Protein AF-A0A8J3RII4-F1 (afdb_monomer_lite)

Organism: NCBI:txid28887

Foldseek 3Di:
DVVVVVVVVVVVVVLVVCCVPPDPPSVVVSVVVVVVVVVVVVVVVVPDDDDDDDDDDDDDDDDDDDDDDDDPPDDDPCPPPDFQDKDWFDFQEWEFPADPQATFKIKTKGFADPRRAQKKKWAWDDDDLETAITIIGGDPHDPDPRIDIFGWDDDPRMIMTMDGDVPHDGHDDRRFYAHNVPRHTRHYD

pLDDT: mean 72.74, std 21.05, range [31.02, 96.69]

Radius of gyration: 29.01 Å; chains: 1; bounding box: 68×67×62 Å

Secondary structure (DSSP, 8-state):
-HHHHHHHHHHHHHHHHHHHH--SHHHHHHHHHHHHHHHHHHHHHTTS--------------------------------------------EEEEEEETTEEEEEEEEEEPPTT--SEEEEEEEEETTEEEEEEEESTT----TTEEEEE-EEETTEEEEEEEEEEEEPP-TT-EEEETTT-PBPEE-

Sequence (189 aa):
MLLLGVLWLVLTPACLWFLVRGRGLPRAGALLTLAGLEAATIWFDAGAGPRTPLAQPAASSAGPASSASSASSVTQPSGAAAPCSGRLPVPERAKLVAHEDGIRAVALSWTAAPDECATATVVLRHRNQRIKVWLSEGPGGHRSPDAFRVPVTVSDGVASARVRLAPPLPGGTGLTTVDGRTGRPIALR

Structure (mmCIF, N/CA/C/O backbone):
data_AF-A0A8J3RII4-F1
#
_entry.id   AF-A0A8J3RII4-F1
#
loop_
_atom_site.group_PDB
_atom_site.id
_atom_site.type_symbol
_atom_site.label_atom_id
_atom_site.label_alt_id
_atom_site.label_comp_id
_atom_site.label_asym_id
_atom_site.label_entity_id
_atom_site.label_seq_id
_atom_site.pdbx_PDB_ins_code
_atom_site.Cartn_x
_atom_site.Cartn_y
_atom_site.Cartn_z
_atom_site.occupancy
_atom_site.B_iso_or_equiv
_atom_site.auth_seq_id
_atom_site.auth_comp_id
_atom_site.auth_asym_id
_atom_site.auth_atom_id
_atom_site.pdbx_PDB_model_num
ATOM 1 N N . MET A 1 1 ? -21.165 41.660 40.993 1.00 55.53 1 MET A N 1
ATOM 2 C CA . MET A 1 1 ? -19.844 40.991 41.017 1.00 55.53 1 MET A CA 1
ATOM 3 C C . MET A 1 1 ? -19.945 39.496 41.300 1.00 55.53 1 MET A C 1
ATOM 5 O O . MET A 1 1 ? -19.699 38.743 40.371 1.00 55.53 1 MET A O 1
ATOM 9 N N . LEU A 1 2 ? -20.386 39.041 42.482 1.00 53.25 2 LEU A N 1
ATOM 10 C CA . LEU A 1 2 ? -20.459 37.598 42.817 1.00 53.25 2 LEU A CA 1
ATOM 11 C C . LEU A 1 2 ? -21.212 36.728 41.784 1.00 53.25 2 LEU A C 1
ATOM 13 O O . LEU A 1 2 ? -20.692 35.701 41.359 1.00 53.25 2 LEU A O 1
ATOM 17 N N . LEU A 1 3 ? -22.381 37.179 41.309 1.00 54.12 3 LEU A N 1
ATOM 18 C CA . LEU A 1 3 ? -23.174 36.483 40.279 1.00 54.12 3 LEU A CA 1
ATOM 19 C C . LEU A 1 3 ? -22.402 36.206 38.974 1.00 54.12 3 LEU A C 1
ATOM 21 O O . LEU A 1 3 ? -22.632 35.181 38.340 1.00 54.12 3 LEU A O 1
ATOM 25 N N . LEU A 1 4 ? -21.470 37.085 38.585 1.00 60.16 4 LEU A N 1
ATOM 26 C CA . LEU A 1 4 ? -20.697 36.937 37.348 1.00 60.16 4 LEU A CA 1
ATOM 27 C C . LEU A 1 4 ? -19.642 35.827 37.474 1.00 60.16 4 LEU A C 1
ATOM 29 O O . LEU A 1 4 ? -19.458 35.046 36.544 1.00 60.16 4 LEU A O 1
ATOM 33 N N . GLY A 1 5 ? -19.004 35.720 38.645 1.00 66.50 5 GLY A N 1
ATOM 34 C CA . GLY A 1 5 ? -18.050 34.651 38.948 1.00 66.50 5 GLY A CA 1
ATOM 35 C C . GLY A 1 5 ? -18.718 33.278 39.024 1.00 66.50 5 GLY A C 1
ATOM 36 O O . GLY A 1 5 ? -18.221 32.324 38.431 1.00 66.50 5 GLY A O 1
ATOM 37 N N . VAL A 1 6 ? -19.883 33.182 39.678 1.00 63.81 6 VAL A N 1
ATOM 38 C CA . VAL A 1 6 ? -20.649 31.923 39.764 1.00 63.81 6 VAL A CA 1
ATOM 39 C C . VAL A 1 6 ? -21.132 31.471 38.381 1.00 63.81 6 VAL A C 1
ATOM 41 O O . VAL A 1 6 ? -21.030 30.289 38.059 1.00 63.81 6 VAL A O 1
ATOM 44 N N . LEU A 1 7 ? -21.587 32.398 37.529 1.00 63.59 7 LEU A N 1
ATOM 45 C CA . LEU A 1 7 ? -21.997 32.079 36.159 1.00 63.59 7 LEU A CA 1
ATOM 46 C C . LEU A 1 7 ? -20.827 31.521 35.326 1.00 63.59 7 LEU A C 1
ATOM 48 O O . LEU A 1 7 ? -20.992 30.520 34.629 1.00 63.59 7 LEU A O 1
ATOM 52 N N . TRP A 1 8 ? -19.631 32.105 35.451 1.00 68.75 8 TRP A N 1
ATOM 53 C CA . TRP A 1 8 ? -18.410 31.612 34.796 1.00 68.75 8 TRP A CA 1
ATOM 54 C C . TRP A 1 8 ? -17.982 30.217 35.276 1.00 68.75 8 TRP A C 1
ATOM 56 O O . TRP A 1 8 ? -17.570 29.383 34.461 1.00 68.75 8 TRP A O 1
ATOM 66 N N . LEU A 1 9 ? -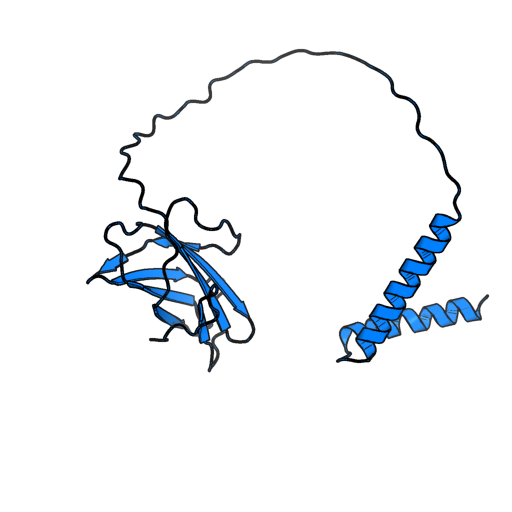18.112 29.954 36.581 1.00 66.00 9 LEU A N 1
ATOM 67 C CA . LEU A 1 9 ? -17.727 28.688 37.215 1.00 66.00 9 LEU A CA 1
ATOM 68 C C . LEU A 1 9 ? -18.570 27.496 36.733 1.00 66.00 9 LEU A C 1
ATOM 70 O O . LEU A 1 9 ? -18.090 26.367 36.724 1.00 66.00 9 LEU A O 1
ATOM 74 N N . VAL A 1 10 ? -19.821 27.740 36.328 1.00 64.31 10 VAL A N 1
ATOM 75 C CA . VAL A 1 10 ? -20.734 26.712 35.798 1.00 64.31 10 VAL A CA 1
ATOM 76 C C . VAL A 1 10 ? -20.629 26.597 34.273 1.00 64.31 10 VAL A C 1
ATOM 78 O O . VAL A 1 10 ? -20.679 25.492 33.730 1.00 64.31 10 VAL A O 1
ATOM 81 N N . LEU A 1 11 ? -20.444 27.718 33.567 1.00 67.88 11 LEU A N 1
ATOM 82 C CA . LEU A 1 11 ? -20.427 27.746 32.102 1.00 67.88 11 LEU A CA 1
ATOM 83 C C . LEU A 1 11 ? -19.201 27.028 31.511 1.00 67.88 11 LEU A C 1
ATOM 85 O O . LEU A 1 11 ? -19.326 26.300 30.528 1.00 67.88 11 LEU A O 1
ATOM 89 N N . THR A 1 12 ? -18.027 27.176 32.129 1.00 66.56 12 THR A N 1
ATOM 90 C CA . THR A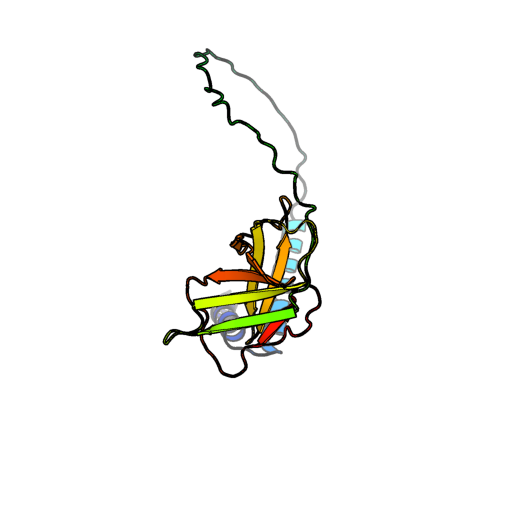 1 12 ? -16.778 26.546 31.662 1.00 66.56 12 THR A CA 1
ATOM 91 C C . THR A 1 12 ? -16.794 25.005 31.686 1.00 66.56 12 THR A C 1
ATOM 93 O O . THR A 1 12 ? -16.553 24.413 30.626 1.00 66.56 12 THR A O 1
ATOM 96 N N . PRO A 1 13 ? -17.125 24.306 32.796 1.00 61.84 13 PRO A N 1
ATOM 97 C CA . PRO A 1 13 ? -17.210 22.844 32.793 1.00 61.84 13 PRO A CA 1
ATOM 98 C C . PRO A 1 13 ? -18.367 22.327 31.928 1.00 61.84 13 PRO A C 1
ATOM 100 O O . PRO A 1 13 ? -18.221 21.283 31.292 1.00 61.84 13 PRO A O 1
ATOM 103 N N . ALA A 1 14 ? -19.486 23.059 31.835 1.00 61.28 14 ALA A N 1
ATOM 104 C CA . ALA A 1 14 ? -20.595 22.694 30.955 1.00 61.28 14 ALA A CA 1
ATOM 105 C C . ALA A 1 14 ? -20.180 22.714 29.471 1.00 61.28 14 ALA A C 1
ATOM 107 O O . ALA A 1 14 ? -20.418 21.738 28.756 1.00 61.28 14 ALA A O 1
ATOM 108 N N . CYS A 1 15 ? -19.496 23.769 29.013 1.00 58.84 15 CYS A N 1
ATOM 109 C CA . CYS A 1 15 ? -18.964 23.845 27.649 1.00 58.84 15 CYS A CA 1
ATOM 110 C C . CYS A 1 15 ? -17.976 22.707 27.350 1.00 58.84 15 CYS A C 1
ATOM 112 O O . CYS A 1 15 ? -18.081 22.060 26.305 1.00 58.84 15 CYS A O 1
ATOM 114 N N . LEU A 1 16 ? -17.063 22.406 28.281 1.00 61.47 16 LEU A N 1
ATOM 115 C CA . LEU A 1 16 ? -16.099 21.312 28.131 1.00 61.47 16 LEU A CA 1
ATOM 116 C C . LEU A 1 16 ? -16.802 19.943 28.031 1.00 61.47 16 LEU A C 1
ATOM 118 O O . LEU A 1 16 ? -16.487 19.139 27.149 1.00 61.47 16 LEU A O 1
ATOM 122 N N . TRP A 1 17 ? -17.809 19.703 28.874 1.00 60.75 17 TRP A N 1
ATOM 123 C CA . TRP A 1 17 ? -18.623 18.485 28.865 1.00 60.75 17 TRP A CA 1
ATOM 124 C C . TRP A 1 17 ? -19.384 18.298 27.542 1.00 60.75 17 TRP A C 1
ATOM 126 O O . TRP A 1 17 ? -19.335 17.221 26.937 1.00 60.75 17 TRP A O 1
ATOM 136 N N . PHE A 1 18 ? -20.031 19.353 27.036 1.00 58.00 18 PHE A N 1
ATOM 137 C CA . PHE A 1 18 ? -20.742 19.313 25.754 1.00 58.00 18 PHE A CA 1
ATOM 138 C C . PHE A 1 18 ? -19.811 19.110 24.550 1.00 58.00 18 PHE A C 1
ATOM 140 O O . PHE A 1 18 ? -20.193 18.423 23.600 1.00 58.00 18 PHE A O 1
ATOM 147 N N . LEU A 1 19 ? -18.583 19.632 24.587 1.00 61.72 19 LEU A N 1
ATOM 148 C CA . LEU A 1 19 ? -17.603 19.473 23.507 1.00 61.72 19 LEU A CA 1
ATOM 149 C C . LEU A 1 19 ? -17.101 18.017 23.397 1.00 61.72 19 LEU A C 1
ATOM 151 O O . LEU A 1 19 ? -17.009 17.466 22.288 1.00 61.72 19 LEU A O 1
ATOM 155 N N . VAL A 1 20 ? -16.872 17.368 24.546 1.00 57.12 20 VAL A N 1
ATOM 156 C CA . VAL A 1 20 ? -16.458 15.957 24.654 1.00 57.12 20 VAL A CA 1
ATOM 157 C C . VAL A 1 20 ? -17.599 14.987 24.313 1.00 57.12 20 VAL A C 1
ATOM 159 O O . VAL A 1 20 ? -17.361 13.995 23.622 1.00 57.12 20 VAL A O 1
ATOM 162 N N . ARG A 1 21 ? -18.840 15.251 24.754 1.00 55.22 21 ARG A N 1
ATOM 163 C CA . ARG A 1 21 ? -19.965 14.293 24.653 1.00 55.22 21 ARG A CA 1
ATOM 164 C C . ARG A 1 21 ? -20.944 14.542 23.490 1.00 55.22 21 ARG A C 1
ATOM 166 O O . ARG A 1 21 ? -21.683 13.633 23.121 1.00 55.22 21 ARG A O 1
ATOM 173 N N . GLY A 1 22 ? -20.989 15.751 22.927 1.00 53.06 22 GLY A N 1
ATOM 174 C CA . GLY A 1 22 ? -22.056 16.199 22.023 1.00 53.06 22 GLY A CA 1
ATOM 175 C C . GLY A 1 22 ? -21.899 15.818 20.543 1.00 53.06 22 GLY A C 1
ATOM 176 O O . GLY A 1 22 ? -20.837 15.989 19.940 1.00 53.06 22 GLY A O 1
ATOM 177 N N . ARG A 1 23 ? -23.001 15.381 19.915 1.00 57.22 23 ARG A N 1
ATOM 178 C CA . ARG A 1 23 ? -23.126 15.171 18.459 1.00 57.22 23 ARG A CA 1
ATOM 179 C C . ARG A 1 23 ? -23.937 16.320 17.836 1.00 57.22 23 ARG A C 1
ATOM 181 O O . ARG A 1 23 ? -25.057 16.571 18.262 1.00 57.22 23 ARG A O 1
ATOM 188 N N . GLY A 1 24 ? -23.398 16.992 16.816 1.00 57.62 24 GLY A N 1
ATOM 189 C CA . GLY A 1 24 ? -24.120 18.026 16.056 1.00 57.62 24 GLY A CA 1
ATOM 190 C C . GLY A 1 24 ? -24.274 19.360 16.798 1.00 57.62 24 GLY A C 1
ATOM 191 O O . GLY A 1 24 ? -23.274 20.014 17.094 1.00 57.62 24 GLY A O 1
ATOM 192 N N . LEU A 1 25 ? -25.520 19.759 17.084 1.00 50.94 25 LEU A N 1
ATOM 193 C CA . LEU A 1 25 ? -25.898 21.086 17.602 1.00 50.94 25 LEU A CA 1
ATOM 194 C C . LEU A 1 25 ? -25.033 21.643 18.758 1.00 50.94 25 LEU A C 1
ATOM 196 O O . LEU A 1 25 ? -24.573 22.778 18.628 1.00 50.94 25 LEU A O 1
ATOM 200 N N . PRO A 1 26 ? -24.745 20.913 19.859 1.00 52.44 26 PRO A N 1
ATOM 201 C CA . PRO A 1 26 ? -23.999 21.491 20.984 1.00 52.44 26 PRO A CA 1
ATOM 202 C C . PRO A 1 26 ? -22.544 21.859 20.644 1.00 52.44 26 PRO A C 1
ATOM 204 O O . PRO A 1 26 ? -21.970 22.729 21.294 1.00 52.44 26 PRO A O 1
ATOM 207 N N . ARG A 1 27 ? -21.944 21.263 19.600 1.00 53.34 27 ARG A N 1
ATOM 208 C CA . ARG A 1 27 ? -20.611 21.673 19.123 1.00 53.34 27 ARG A CA 1
ATOM 209 C C . ARG A 1 27 ? -20.640 22.984 18.348 1.00 53.34 27 ARG A C 1
ATOM 211 O O . ARG A 1 27 ? -19.690 23.750 18.456 1.00 53.34 27 ARG A O 1
ATOM 218 N N . ALA A 1 28 ? -21.716 23.259 17.609 1.00 54.00 28 ALA A N 1
ATOM 219 C CA . ALA A 1 28 ? -21.885 24.545 16.938 1.00 54.00 28 ALA A CA 1
ATOM 220 C C . ALA A 1 28 ? -22.002 25.682 17.966 1.00 54.00 28 ALA A C 1
ATOM 222 O O . ALA A 1 28 ? -21.331 26.697 17.816 1.00 54.00 28 ALA A O 1
ATOM 223 N N . GLY A 1 29 ? -22.754 25.466 19.054 1.00 56.28 29 GLY A N 1
ATOM 224 C CA . GLY A 1 29 ? -22.822 26.404 20.180 1.00 56.28 29 GLY A CA 1
ATOM 225 C C . GLY A 1 29 ? -21.452 26.677 20.809 1.00 56.28 29 GLY A C 1
ATOM 226 O O . GLY A 1 29 ? -21.065 27.834 20.935 1.00 56.28 29 GLY A O 1
ATOM 227 N N . ALA A 1 30 ? -20.681 25.626 21.118 1.00 57.72 30 ALA A N 1
ATOM 228 C CA . ALA A 1 30 ? -19.342 25.767 21.697 1.00 57.72 30 ALA A CA 1
ATOM 229 C C . ALA A 1 30 ? -18.359 26.531 20.781 1.00 57.72 30 ALA A C 1
ATOM 231 O O . ALA A 1 30 ? -17.602 27.379 21.257 1.00 57.72 30 ALA A O 1
ATOM 232 N N . LEU A 1 31 ? -18.394 26.278 19.467 1.00 57.84 31 LEU A N 1
ATOM 233 C CA . LEU A 1 31 ? -17.592 27.021 18.486 1.00 57.84 31 LEU A CA 1
ATOM 234 C C . LEU A 1 31 ? -18.030 28.489 18.379 1.00 57.84 31 LEU A C 1
ATOM 236 O O . LEU A 1 31 ? -17.173 29.367 18.317 1.00 57.84 31 LEU A O 1
ATOM 240 N N . LEU A 1 32 ? -19.338 28.764 18.415 1.00 61.53 32 LEU A N 1
ATOM 241 C CA . LEU A 1 32 ? -19.870 30.128 18.395 1.00 61.53 32 LEU A CA 1
ATOM 242 C C . LEU A 1 32 ? -19.447 30.914 19.646 1.00 61.53 32 LEU A C 1
ATOM 244 O O . LEU A 1 32 ? -19.046 32.069 19.535 1.00 61.53 32 LEU A O 1
ATOM 248 N N . THR A 1 33 ? -19.470 30.283 20.828 1.00 63.09 33 THR A N 1
ATOM 249 C CA . THR A 1 33 ? -18.980 30.912 22.064 1.00 63.09 33 THR A CA 1
ATOM 250 C C . THR A 1 33 ? -17.475 31.155 22.040 1.00 63.09 33 THR A C 1
ATOM 252 O O . THR A 1 33 ? -17.037 32.187 22.535 1.00 63.09 33 THR A O 1
ATOM 255 N N . LEU A 1 34 ? -16.684 30.255 21.441 1.00 61.22 34 LEU A N 1
ATOM 256 C CA . LEU A 1 34 ? -15.234 30.430 21.326 1.00 61.22 34 LEU A CA 1
ATOM 257 C C . LEU A 1 34 ? -14.891 31.602 20.391 1.00 61.22 34 LEU A C 1
ATOM 259 O O . LEU A 1 34 ? -14.129 32.485 20.768 1.00 61.22 34 LEU A O 1
ATOM 263 N N . ALA A 1 35 ? -15.523 31.653 19.214 1.00 63.06 35 ALA A N 1
ATOM 264 C CA . ALA A 1 35 ? -15.353 32.740 18.250 1.00 63.06 35 ALA A CA 1
ATOM 265 C C . ALA A 1 35 ? -15.855 34.093 18.789 1.00 63.06 35 ALA A C 1
ATOM 267 O O . ALA A 1 35 ? -15.235 35.125 18.544 1.00 63.06 35 ALA A O 1
ATOM 268 N N . GLY A 1 36 ? -16.950 34.093 19.559 1.00 66.56 36 GLY A N 1
ATOM 269 C CA . GLY A 1 36 ? -17.440 35.286 20.250 1.00 66.56 36 GLY A CA 1
ATOM 270 C C . GLY A 1 36 ? -16.469 35.797 21.318 1.00 66.56 36 GLY A C 1
ATOM 271 O O . GLY A 1 36 ? -16.295 37.007 21.448 1.00 66.56 36 GLY A O 1
ATOM 272 N N . LEU A 1 37 ? -15.799 34.892 22.044 1.00 64.94 37 LEU A N 1
ATOM 273 C CA . LEU A 1 37 ? -14.774 35.261 23.022 1.00 64.94 37 LEU A CA 1
ATOM 274 C C . LEU A 1 37 ? -13.537 35.860 22.336 1.00 64.94 37 LEU A C 1
ATOM 276 O O . LEU A 1 37 ? -13.088 36.926 22.746 1.00 64.94 37 LEU A O 1
ATOM 280 N N . GLU A 1 38 ? -13.048 35.230 21.260 1.00 65.00 38 GLU A N 1
ATOM 281 C CA . GLU A 1 38 ? -11.920 35.740 20.464 1.00 65.00 38 GLU A CA 1
ATOM 282 C C . GLU A 1 38 ? -12.203 37.143 19.912 1.00 65.00 38 GLU A C 1
ATOM 284 O O . GLU A 1 38 ? -11.405 38.062 20.110 1.00 65.00 38 GLU A O 1
ATOM 289 N N . ALA A 1 39 ? -13.372 37.339 19.292 1.00 57.78 39 ALA A N 1
ATOM 290 C CA . ALA A 1 39 ? -13.792 38.635 18.764 1.00 57.78 39 ALA A CA 1
ATOM 291 C C . ALA A 1 39 ? -13.866 39.720 19.854 1.00 57.78 39 ALA A C 1
ATOM 293 O O . ALA A 1 39 ? -13.486 40.863 19.599 1.00 57.78 39 ALA A O 1
ATOM 294 N N . ALA A 1 40 ? -14.300 39.367 21.070 1.00 59.12 40 ALA A N 1
ATOM 295 C CA . ALA A 1 40 ? -14.321 40.281 22.209 1.00 59.12 40 ALA A CA 1
ATOM 296 C C . ALA A 1 40 ? -12.907 40.660 22.687 1.00 59.12 40 ALA A C 1
ATOM 298 O O . ALA A 1 40 ? -12.671 41.829 22.988 1.00 59.12 40 ALA A O 1
ATOM 299 N N . THR A 1 41 ? -11.949 39.724 22.707 1.00 59.59 41 THR A N 1
ATOM 300 C CA . THR A 1 41 ? -10.535 40.040 22.991 1.00 59.59 41 THR A CA 1
ATOM 301 C C . THR A 1 41 ? -9.895 40.913 21.917 1.00 59.59 41 THR A C 1
ATOM 303 O O . THR A 1 41 ? -9.209 41.865 22.270 1.00 59.59 41 THR A O 1
ATOM 306 N N . ILE A 1 42 ? -10.157 40.664 20.629 1.00 59.91 42 ILE A N 1
ATOM 307 C CA . ILE A 1 42 ? -9.628 41.494 19.530 1.00 59.91 42 ILE A CA 1
ATOM 308 C C . ILE A 1 42 ? -10.191 42.922 19.610 1.00 59.91 42 ILE A C 1
ATOM 310 O O . ILE A 1 42 ? -9.457 43.885 19.410 1.00 59.91 42 ILE A O 1
ATOM 314 N N . TRP A 1 43 ? -11.470 43.081 19.967 1.00 56.22 43 TRP A N 1
ATOM 315 C CA . TRP A 1 43 ? -12.067 44.398 20.222 1.00 56.22 43 TRP A CA 1
ATOM 316 C C . TRP A 1 43 ? -11.478 45.113 21.444 1.00 56.22 43 TRP A C 1
ATOM 318 O O . TRP A 1 43 ? -11.383 46.338 21.438 1.00 56.22 43 TRP A O 1
ATOM 328 N N . PHE A 1 44 ? -11.073 44.374 22.480 1.00 55.09 44 PHE A N 1
ATOM 329 C CA . PHE A 1 44 ? -10.391 44.947 23.644 1.00 55.09 44 PHE A CA 1
ATOM 330 C C . PHE A 1 44 ? -8.951 45.372 23.322 1.00 55.09 44 PHE A C 1
ATOM 332 O O . PHE A 1 44 ? -8.524 46.442 23.754 1.00 55.09 44 PHE A O 1
ATOM 339 N N . ASP A 1 45 ? -8.227 44.575 22.533 1.00 52.94 45 ASP A N 1
ATOM 340 C CA . ASP A 1 45 ? -6.858 44.868 22.088 1.00 52.94 45 ASP A CA 1
ATOM 341 C C . ASP A 1 45 ? -6.820 46.073 21.130 1.00 52.94 45 ASP A C 1
ATOM 343 O O . ASP A 1 45 ? -6.008 46.981 21.293 1.00 52.94 45 ASP A O 1
ATOM 347 N N . ALA A 1 46 ? -7.805 46.183 20.229 1.00 54.19 46 ALA A N 1
ATOM 348 C CA . ALA A 1 46 ? -7.998 47.346 19.356 1.00 54.19 46 ALA A CA 1
ATOM 349 C C . ALA A 1 46 ? -8.295 48.666 20.108 1.00 54.19 46 ALA A C 1
ATOM 351 O O . ALA A 1 46 ? -8.232 49.741 19.509 1.00 54.19 46 ALA A O 1
ATOM 352 N N . GLY A 1 47 ? -8.602 48.608 21.410 1.00 50.00 47 GLY A N 1
ATOM 353 C CA . GLY A 1 47 ? -8.715 49.779 22.285 1.00 50.00 47 GLY A CA 1
ATOM 354 C C . GLY A 1 47 ? -7.370 50.330 22.784 1.00 50.00 47 GLY A C 1
ATOM 355 O O . GLY A 1 47 ? -7.328 51.444 23.313 1.00 50.00 47 GLY A O 1
ATOM 356 N N . ALA A 1 48 ? -6.267 49.592 22.623 1.00 45.66 48 ALA A N 1
ATOM 357 C CA . ALA A 1 48 ? -4.930 50.018 23.026 1.00 45.66 48 ALA A CA 1
ATOM 358 C C . ALA A 1 48 ? -4.220 50.768 21.882 1.00 45.66 48 ALA A C 1
ATOM 360 O O . ALA A 1 48 ? -3.695 50.179 20.940 1.00 45.66 48 ALA A O 1
ATOM 361 N N . GLY A 1 49 ? -4.198 52.101 21.978 1.00 37.47 49 GLY A N 1
ATOM 362 C CA . GLY A 1 49 ? -3.569 52.980 20.987 1.00 37.47 49 GLY A CA 1
ATOM 363 C C . GLY A 1 49 ? -2.057 52.748 20.771 1.00 37.47 49 GLY A C 1
ATOM 364 O O . GLY A 1 49 ? -1.368 52.182 21.624 1.00 37.47 49 GLY A O 1
ATOM 365 N N . PRO A 1 50 ? -1.516 53.208 19.628 1.00 44.91 50 PRO A N 1
ATOM 366 C CA . PRO A 1 50 ? -0.263 52.710 19.064 1.00 44.91 50 PRO A CA 1
ATOM 367 C C . PRO A 1 50 ? 0.996 53.240 19.761 1.00 44.91 50 PRO A C 1
ATOM 369 O O . PRO A 1 50 ? 1.048 54.386 20.211 1.00 44.91 50 PRO A O 1
ATOM 372 N N . ARG A 1 51 ? 2.078 52.448 19.722 1.00 32.47 51 ARG A N 1
ATOM 373 C CA . ARG A 1 51 ? 3.450 52.951 19.893 1.00 32.47 51 ARG A CA 1
ATOM 374 C C . ARG A 1 51 ? 4.346 52.535 18.730 1.00 32.47 51 ARG A C 1
ATOM 376 O O . ARG A 1 51 ? 4.452 51.363 18.385 1.00 32.47 51 ARG A O 1
ATOM 383 N N . THR A 1 52 ? 4.953 53.547 18.125 1.00 35.47 52 THR A N 1
ATOM 384 C CA . THR A 1 52 ? 5.863 53.494 16.978 1.00 35.47 52 THR A CA 1
ATOM 385 C C . THR A 1 52 ? 7.232 52.883 17.330 1.00 35.47 52 THR A C 1
ATOM 387 O O . THR A 1 52 ? 7.621 52.880 18.499 1.00 35.47 52 THR A O 1
ATOM 390 N N . PRO A 1 53 ? 7.980 52.368 16.333 1.00 50.47 53 PRO A N 1
ATOM 391 C CA . PRO A 1 53 ? 9.255 51.680 16.545 1.00 50.47 53 PRO A CA 1
ATOM 392 C C . PRO A 1 53 ? 10.443 52.651 16.605 1.00 50.47 53 PRO A C 1
ATOM 394 O O . PRO A 1 53 ? 10.440 53.662 15.902 1.00 50.47 53 PRO A O 1
ATOM 397 N N . LEU A 1 54 ? 11.499 52.315 17.362 1.00 35.06 54 LEU A N 1
ATOM 398 C CA . LEU A 1 54 ? 12.807 52.979 17.257 1.00 35.06 54 LEU A CA 1
ATOM 399 C C . LEU A 1 54 ? 13.965 52.189 17.908 1.00 35.06 54 LEU A C 1
ATOM 401 O O . LEU A 1 54 ? 13.784 51.540 18.931 1.00 35.06 54 LEU A O 1
ATOM 405 N N . ALA A 1 55 ? 15.156 52.371 17.320 1.00 31.02 55 ALA A N 1
ATOM 406 C CA . ALA A 1 55 ? 16.509 52.192 17.880 1.00 31.02 55 ALA A CA 1
ATOM 407 C C . ALA A 1 55 ? 17.123 50.774 18.074 1.00 31.02 55 ALA A C 1
ATOM 409 O O . ALA A 1 55 ? 17.032 50.154 19.128 1.00 31.02 55 ALA A O 1
ATOM 410 N N . GLN A 1 56 ? 17.944 50.370 17.090 1.00 37.97 56 GLN A N 1
ATOM 411 C CA . GLN A 1 56 ? 19.335 49.907 17.327 1.00 37.97 56 GLN A CA 1
ATOM 412 C C . GLN A 1 56 ? 20.200 51.103 17.820 1.00 37.97 56 GLN A C 1
ATOM 414 O O . GLN A 1 56 ? 19.746 52.233 17.613 1.00 37.97 56 GLN A O 1
ATOM 419 N N . PRO A 1 57 ? 21.426 50.953 18.396 1.00 45.31 57 PRO A N 1
ATOM 420 C CA . PRO A 1 57 ? 22.425 49.867 18.255 1.00 45.31 57 PRO A CA 1
ATOM 421 C C . PRO A 1 57 ? 22.866 49.286 19.645 1.00 45.31 57 PRO A C 1
ATOM 423 O O . PRO A 1 57 ? 22.063 49.347 20.566 1.00 45.31 57 PRO A O 1
ATOM 426 N N . ALA A 1 58 ? 24.022 48.647 19.919 1.00 37.12 58 ALA A N 1
ATOM 427 C CA . ALA A 1 58 ? 25.312 48.564 19.215 1.00 37.12 58 ALA A CA 1
ATOM 428 C C . ALA A 1 58 ? 26.177 47.309 19.535 1.00 37.12 58 ALA A C 1
ATOM 430 O O . ALA A 1 58 ? 25.702 46.306 20.055 1.00 37.12 58 ALA A O 1
ATOM 431 N N . ALA A 1 59 ? 27.450 47.387 19.132 1.00 35.62 59 ALA A N 1
ATOM 432 C CA . ALA A 1 59 ? 28.512 46.380 19.133 1.00 35.62 59 ALA A CA 1
ATOM 433 C C . ALA A 1 59 ? 29.039 45.894 20.501 1.00 35.62 59 ALA A C 1
ATOM 435 O O . ALA A 1 59 ? 29.086 46.656 21.465 1.00 35.62 59 ALA A O 1
ATOM 436 N N . SER A 1 60 ? 29.651 44.699 20.505 1.00 37.34 60 SER A N 1
ATOM 437 C CA . SER A 1 60 ? 31.061 44.531 20.918 1.00 37.34 60 SER A CA 1
ATOM 438 C C . SER A 1 60 ? 31.674 43.213 20.417 1.00 37.34 60 SER A C 1
ATOM 440 O O . SER A 1 60 ? 30.979 42.236 20.155 1.00 37.34 60 SER A O 1
ATOM 442 N N . SER A 1 61 ? 32.991 43.232 20.233 1.00 39.66 61 SER A N 1
ATOM 443 C CA . SER A 1 61 ? 33.817 42.252 19.514 1.00 39.66 61 SER A CA 1
ATOM 444 C C . SER A 1 61 ? 34.663 41.358 20.427 1.00 39.66 61 SER A C 1
ATOM 446 O O . SER A 1 61 ? 35.224 41.881 21.384 1.00 39.66 61 SER A O 1
ATOM 448 N N . ALA A 1 62 ? 34.901 40.095 20.040 1.00 37.44 62 ALA A N 1
ATOM 449 C CA . ALA A 1 62 ? 36.193 39.393 20.192 1.00 37.44 62 ALA A CA 1
ATOM 450 C C . ALA A 1 62 ? 36.179 38.009 19.498 1.00 37.44 62 ALA A C 1
ATOM 452 O O . ALA A 1 62 ? 35.191 37.285 19.580 1.00 37.44 62 ALA A O 1
ATOM 453 N N . GLY A 1 63 ? 37.284 37.642 18.834 1.0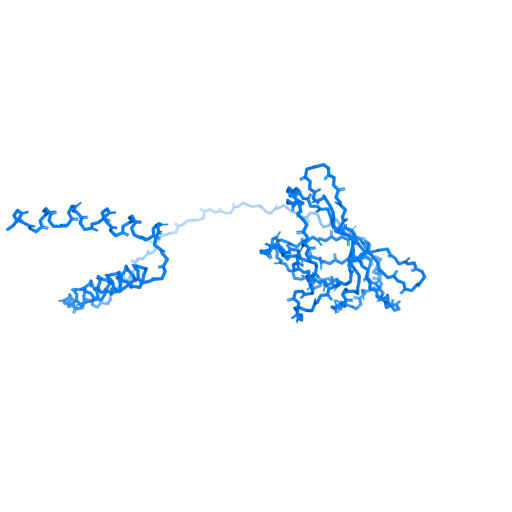0 32.69 63 GLY A N 1
ATOM 454 C CA . GLY A 1 63 ? 37.595 36.256 18.432 1.00 32.69 63 GLY A CA 1
ATOM 455 C C . GLY A 1 63 ? 38.378 35.505 19.533 1.00 32.69 63 GLY A C 1
ATOM 456 O O . GLY A 1 63 ? 38.351 35.976 20.670 1.00 32.69 63 GLY A O 1
ATOM 457 N N . PRO A 1 64 ? 39.125 34.409 19.247 1.00 43.47 64 PRO A N 1
ATOM 458 C CA . PRO A 1 64 ? 39.675 34.018 17.942 1.00 43.47 64 PRO A CA 1
ATOM 459 C C . PRO A 1 64 ? 39.406 32.549 17.524 1.00 43.47 64 PRO A C 1
ATOM 461 O O . PRO A 1 64 ? 38.586 31.842 18.101 1.00 43.47 64 PRO A O 1
ATOM 464 N N . ALA A 1 65 ? 40.081 32.121 16.453 1.00 39.59 65 ALA A N 1
ATOM 465 C CA . ALA A 1 65 ? 39.869 30.868 15.730 1.00 39.59 65 ALA A CA 1
ATOM 466 C C . ALA A 1 65 ? 40.396 29.594 16.422 1.00 39.59 65 ALA A C 1
ATOM 468 O O . ALA A 1 65 ? 41.306 29.635 17.249 1.00 39.59 65 ALA A O 1
ATOM 469 N N . SER A 1 66 ? 39.915 28.434 15.957 1.00 37.00 66 SER A N 1
ATOM 470 C CA . SER A 1 66 ? 40.653 27.166 16.019 1.00 37.00 66 SER A CA 1
ATOM 471 C C . SER A 1 66 ? 40.292 26.232 14.858 1.00 37.00 66 SER A C 1
ATOM 473 O O . SER A 1 66 ? 39.188 25.706 14.785 1.00 37.00 66 SER A O 1
ATOM 475 N N . SER A 1 67 ? 41.283 26.045 13.984 1.00 38.22 67 SER A N 1
ATOM 476 C CA . SER A 1 67 ? 41.693 24.779 13.356 1.00 38.22 67 SER A CA 1
ATOM 477 C C . SER A 1 67 ? 40.676 23.925 12.583 1.00 38.22 67 SER A C 1
ATOM 479 O O . SER A 1 67 ? 39.808 23.259 13.138 1.00 38.22 67 SER A O 1
ATOM 481 N N . ALA A 1 68 ? 40.919 23.817 11.275 1.00 42.12 68 ALA A N 1
ATOM 482 C CA . ALA A 1 68 ? 40.331 22.794 10.417 1.00 42.12 68 ALA A CA 1
ATOM 483 C C . ALA A 1 68 ? 40.845 21.378 10.751 1.00 42.12 68 ALA A C 1
ATOM 485 O O . ALA A 1 68 ? 41.987 21.202 11.178 1.00 42.12 68 ALA A O 1
ATOM 486 N N . SER A 1 69 ? 40.038 20.355 10.456 1.00 35.94 69 SER A N 1
ATOM 487 C CA . SER A 1 69 ? 40.508 18.977 10.252 1.00 35.94 69 SER A CA 1
ATOM 488 C C . SER A 1 69 ? 39.562 18.200 9.332 1.00 35.94 69 SER A C 1
ATOM 490 O O . SER A 1 69 ? 38.503 17.736 9.737 1.00 35.94 69 SER A O 1
ATOM 492 N N . SER A 1 70 ? 39.983 18.102 8.072 1.00 38.34 70 SER A N 1
ATOM 493 C CA . SER A 1 70 ? 39.762 17.008 7.118 1.00 38.34 70 SER A CA 1
ATOM 494 C C . SER A 1 70 ? 38.540 16.098 7.321 1.00 38.34 70 SER A C 1
ATOM 496 O O . SER A 1 70 ? 38.642 15.013 7.897 1.00 38.34 70 SER A O 1
ATOM 498 N N . ALA A 1 71 ? 37.416 16.455 6.696 1.00 40.81 71 ALA A N 1
ATOM 499 C CA . ALA A 1 71 ? 36.396 15.466 6.361 1.00 40.81 71 ALA A CA 1
ATOM 500 C C . ALA A 1 71 ? 36.972 14.498 5.312 1.00 40.81 71 ALA A C 1
ATOM 502 O O . ALA A 1 71 ? 37.179 14.873 4.159 1.00 40.81 71 ALA A O 1
ATOM 503 N N . SER A 1 72 ? 37.250 13.257 5.717 1.00 34.84 72 SER A N 1
ATOM 504 C CA . SER A 1 72 ? 37.696 12.208 4.796 1.00 34.84 72 SER A CA 1
ATOM 505 C C . SER A 1 72 ? 36.560 11.846 3.841 1.00 34.84 72 SER A C 1
ATOM 507 O O . SER A 1 72 ? 35.631 11.125 4.209 1.00 34.84 72 SER A O 1
ATOM 509 N N . SER A 1 73 ? 36.634 12.339 2.606 1.00 36.81 73 SER A N 1
ATOM 510 C CA . SER A 1 73 ? 35.765 11.928 1.507 1.00 36.81 73 SER A CA 1
ATOM 511 C C . SER A 1 73 ? 36.089 10.488 1.107 1.00 36.81 73 SER A C 1
ATOM 513 O O . SER A 1 73 ? 36.884 10.226 0.204 1.00 36.81 73 SER A O 1
ATOM 515 N N . VAL A 1 74 ? 35.457 9.531 1.793 1.00 42.44 74 VAL A N 1
ATOM 516 C CA . VAL A 1 74 ? 35.484 8.122 1.393 1.00 42.44 74 VAL A CA 1
ATOM 517 C C . VAL A 1 74 ? 34.967 8.024 -0.037 1.00 42.44 74 VAL A C 1
ATOM 519 O O . VAL A 1 74 ? 33.809 8.323 -0.328 1.00 42.44 74 VAL A O 1
ATOM 522 N N . THR A 1 75 ? 35.857 7.605 -0.932 1.00 42.41 75 THR A N 1
ATOM 523 C CA . THR A 1 75 ? 35.540 7.324 -2.329 1.00 42.41 75 THR A CA 1
ATOM 524 C C . THR A 1 75 ? 34.539 6.177 -2.377 1.00 42.41 75 THR A C 1
ATOM 526 O O . THR A 1 75 ? 34.905 5.026 -2.147 1.00 42.41 75 THR A O 1
ATOM 529 N N . GLN A 1 76 ? 33.278 6.476 -2.682 1.00 39.56 76 GLN A N 1
ATOM 530 C CA . GLN A 1 76 ? 32.306 5.448 -3.029 1.00 39.56 76 GLN A CA 1
ATOM 531 C C . GLN A 1 76 ? 32.283 5.320 -4.558 1.00 39.56 76 GLN A C 1
ATOM 533 O O . GLN A 1 76 ? 31.969 6.304 -5.236 1.00 39.56 76 GLN A O 1
ATOM 538 N N . PRO A 1 77 ? 32.628 4.152 -5.133 1.00 40.56 77 PRO A N 1
ATOM 539 C CA . PRO A 1 77 ? 32.586 3.974 -6.573 1.00 40.56 77 PRO A CA 1
ATOM 540 C C . PRO A 1 77 ? 31.130 4.049 -7.028 1.00 40.56 77 PRO A C 1
ATOM 542 O O . PRO A 1 77 ? 30.349 3.119 -6.823 1.00 40.56 77 PRO A O 1
ATOM 545 N N . SER A 1 78 ? 30.769 5.160 -7.670 1.00 40.56 78 SER A N 1
ATOM 546 C CA . SER A 1 78 ? 29.518 5.274 -8.417 1.00 40.56 78 SER A CA 1
ATOM 547 C C . SER A 1 78 ? 29.626 4.455 -9.700 1.00 40.56 78 SER A C 1
ATOM 549 O O . SER A 1 78 ? 29.684 4.991 -10.804 1.00 40.56 78 SER A O 1
ATOM 551 N N . GLY A 1 79 ? 29.619 3.128 -9.543 1.00 36.22 79 GLY A N 1
ATOM 552 C CA . GLY A 1 79 ? 29.093 2.224 -10.554 1.00 36.22 79 GLY A CA 1
ATOM 553 C C . GLY A 1 79 ? 27.608 2.527 -10.690 1.00 36.22 79 GLY A C 1
ATOM 554 O O . GLY A 1 79 ? 26.775 1.876 -10.062 1.00 36.22 79 GLY A O 1
ATOM 555 N N . ALA A 1 80 ? 27.297 3.593 -11.427 1.00 46.34 80 ALA A N 1
ATOM 556 C CA . ALA A 1 80 ? 25.949 4.083 -11.621 1.00 46.34 80 ALA A CA 1
ATOM 557 C C . ALA A 1 80 ? 25.182 3.085 -12.492 1.00 46.34 80 ALA A C 1
ATOM 559 O O . ALA A 1 80 ? 25.108 3.226 -13.712 1.00 46.34 80 ALA A O 1
ATOM 560 N N . ALA A 1 81 ? 24.602 2.071 -11.844 1.00 53.72 81 ALA A N 1
ATOM 561 C CA . ALA A 1 81 ? 23.455 1.367 -12.391 1.00 53.72 81 ALA A CA 1
ATOM 562 C C . ALA A 1 81 ? 22.462 2.432 -12.871 1.00 53.72 81 ALA A C 1
ATOM 564 O O . ALA A 1 81 ? 22.168 3.368 -12.120 1.00 53.72 81 ALA A O 1
ATOM 565 N N . ALA A 1 82 ? 22.034 2.327 -14.133 1.00 57.88 82 ALA A N 1
ATOM 566 C CA . ALA A 1 82 ? 21.246 3.366 -14.783 1.00 57.88 82 ALA A CA 1
ATOM 567 C C . ALA A 1 82 ? 20.073 3.776 -13.871 1.00 57.88 82 ALA A C 1
ATOM 569 O O . ALA A 1 82 ? 19.340 2.896 -13.407 1.00 57.88 82 ALA A O 1
ATOM 570 N N . PRO A 1 83 ? 19.919 5.073 -13.543 1.00 67.00 83 PRO A N 1
ATOM 571 C CA . PRO A 1 83 ? 18.892 5.498 -12.607 1.00 67.00 83 PRO A CA 1
ATOM 572 C C . PRO A 1 83 ? 17.524 5.176 -13.206 1.00 67.00 83 PRO A C 1
ATOM 574 O O . PRO A 1 83 ? 17.158 5.729 -14.240 1.00 67.00 83 PRO A O 1
ATOM 577 N N . CYS A 1 84 ? 16.785 4.272 -12.560 1.00 80.94 84 CYS A N 1
ATOM 578 C CA . CYS A 1 84 ? 15.451 3.883 -13.007 1.00 80.94 84 CYS A CA 1
ATOM 579 C C . CYS A 1 84 ? 14.535 5.113 -13.109 1.00 80.94 84 CYS A C 1
ATOM 581 O O . CYS A 1 84 ? 14.580 6.010 -12.251 1.00 80.94 84 CYS A O 1
ATOM 583 N N . SER A 1 85 ? 13.698 5.164 -14.148 1.00 81.12 85 SER A N 1
ATOM 584 C CA . SER A 1 85 ? 12.804 6.298 -14.370 1.00 81.12 85 SER A CA 1
ATOM 585 C C . SER A 1 85 ? 11.719 6.294 -13.297 1.00 81.12 85 SER A C 1
ATOM 587 O O . SER A 1 85 ? 10.791 5.486 -13.318 1.00 81.12 85 SER A O 1
ATOM 589 N N . GLY A 1 86 ? 11.842 7.193 -12.318 1.00 86.31 86 GLY A N 1
ATOM 590 C CA . GLY A 1 86 ? 10.901 7.263 -11.203 1.00 86.31 86 GLY A CA 1
ATOM 591 C C . GLY A 1 86 ? 9.464 7.458 -11.692 1.00 86.31 86 GLY A C 1
ATOM 592 O O . GLY A 1 86 ? 9.166 8.428 -12.389 1.00 86.31 86 GLY A O 1
ATOM 593 N N . ARG A 1 87 ? 8.568 6.544 -11.310 1.00 89.25 87 ARG A N 1
ATOM 594 C CA . ARG A 1 87 ? 7.164 6.536 -11.742 1.00 89.25 87 ARG A CA 1
ATOM 595 C C . ARG A 1 87 ? 6.192 6.379 -10.574 1.00 89.25 87 ARG A C 1
ATOM 597 O O . ARG A 1 87 ? 6.579 6.199 -9.422 1.00 89.25 87 ARG A O 1
ATOM 604 N N . LEU A 1 88 ? 4.898 6.436 -10.876 1.00 90.31 88 LEU A N 1
ATOM 605 C CA . LEU A 1 88 ? 3.808 6.254 -9.913 1.00 90.31 88 LEU A CA 1
ATOM 606 C C . LEU A 1 88 ? 2.906 5.097 -10.382 1.00 90.31 88 LEU A C 1
ATOM 608 O O . LEU A 1 88 ? 1.913 5.363 -11.070 1.00 90.31 88 LEU A O 1
ATOM 612 N N . PRO A 1 89 ? 3.251 3.835 -10.060 1.00 91.75 89 PRO A N 1
ATOM 613 C CA . PRO A 1 89 ? 2.505 2.665 -10.513 1.00 91.75 89 PRO A CA 1
ATOM 614 C C . PRO A 1 89 ? 1.099 2.639 -9.911 1.00 91.75 89 PRO A C 1
ATOM 616 O O . PRO A 1 89 ? 0.862 3.156 -8.815 1.00 91.75 89 PRO A O 1
ATOM 619 N N . VAL A 1 90 ? 0.165 2.004 -10.616 1.00 91.94 90 VAL A N 1
ATOM 620 C CA . VAL A 1 90 ? -1.178 1.739 -10.093 1.00 91.94 90 VAL A CA 1
ATOM 621 C C . VAL A 1 90 ? -1.170 0.340 -9.469 1.00 91.94 90 VAL A C 1
ATOM 623 O O . VAL A 1 90 ? -0.965 -0.627 -10.198 1.00 91.94 90 VAL A O 1
ATOM 626 N N . PRO A 1 91 ? -1.370 0.191 -8.146 1.00 93.44 91 PRO A N 1
ATOM 627 C CA . PRO A 1 91 ? -1.462 -1.126 -7.526 1.00 93.44 91 PRO A CA 1
ATOM 628 C C . PRO A 1 91 ? -2.744 -1.832 -7.986 1.00 93.44 91 PRO A C 1
ATOM 630 O O . PRO A 1 91 ? -3.851 -1.361 -7.727 1.00 93.44 91 PRO A O 1
ATOM 633 N N . GLU A 1 92 ? -2.600 -2.972 -8.656 1.00 95.06 92 GLU A N 1
ATOM 634 C CA . GLU A 1 92 ? -3.725 -3.737 -9.210 1.00 95.06 92 GLU A CA 1
ATOM 635 C C . GLU A 1 92 ? -4.319 -4.703 -8.186 1.00 95.06 92 GLU A C 1
ATOM 637 O O . GLU A 1 92 ? -5.536 -4.895 -8.119 1.00 95.06 92 GLU A O 1
ATOM 642 N N . ARG A 1 93 ? -3.451 -5.320 -7.373 1.00 95.19 93 ARG A N 1
ATOM 643 C CA . ARG A 1 93 ? -3.843 -6.280 -6.339 1.00 95.19 93 ARG A CA 1
ATOM 644 C C . ARG A 1 93 ? -3.128 -5.988 -5.030 1.00 95.19 93 ARG A C 1
ATOM 646 O O . ARG A 1 93 ? -1.977 -5.548 -5.014 1.00 95.19 93 ARG A O 1
ATOM 653 N N . ALA A 1 94 ? -3.812 -6.285 -3.936 1.00 95.31 94 ALA A N 1
ATOM 654 C CA . ALA A 1 94 ? -3.273 -6.227 -2.593 1.00 95.31 94 ALA A CA 1
ATOM 655 C C . ALA A 1 94 ? -3.631 -7.508 -1.836 1.00 95.31 94 ALA A C 1
ATOM 657 O O . ALA A 1 94 ? -4.759 -7.989 -1.892 1.00 95.31 94 ALA A O 1
ATOM 658 N N . LYS A 1 95 ? -2.668 -8.044 -1.094 1.00 94.56 95 LYS A N 1
ATOM 659 C CA . LYS A 1 95 ? -2.840 -9.201 -0.222 1.00 94.56 95 LYS A CA 1
ATOM 660 C C . LYS A 1 95 ? -2.564 -8.802 1.214 1.00 94.56 95 LYS A C 1
ATOM 662 O O . LYS A 1 95 ? -1.460 -8.372 1.556 1.00 94.56 95 LYS A O 1
ATOM 667 N N . LEU A 1 96 ? -3.582 -8.952 2.052 1.00 93.44 96 LEU A N 1
ATOM 668 C CA . LEU A 1 96 ? -3.506 -8.686 3.482 1.00 93.44 96 LEU A CA 1
ATOM 669 C C . LEU A 1 96 ? -2.980 -9.933 4.192 1.00 93.44 96 LEU A C 1
ATOM 671 O O . LEU A 1 96 ? -3.561 -11.011 4.096 1.00 93.44 96 LEU A O 1
ATOM 675 N N . VAL A 1 97 ? -1.860 -9.793 4.896 1.00 92.38 97 VAL A N 1
ATOM 676 C CA . VAL A 1 97 ? -1.223 -10.884 5.637 1.00 92.38 97 VAL A CA 1
ATOM 677 C C . VAL A 1 97 ? -1.628 -10.761 7.101 1.00 92.38 97 VAL A C 1
ATOM 679 O O . VAL A 1 97 ? -1.032 -9.992 7.863 1.00 92.38 97 VAL A O 1
ATOM 682 N N . ALA A 1 98 ? -2.672 -11.498 7.466 1.00 90.94 98 ALA A N 1
ATOM 683 C CA . ALA A 1 98 ? -3.152 -11.607 8.835 1.00 90.94 98 ALA A CA 1
ATOM 684 C C . ALA A 1 98 ? -2.284 -12.555 9.684 1.00 90.94 98 ALA A C 1
ATOM 686 O O . ALA A 1 98 ? -1.636 -13.470 9.176 1.00 90.94 98 ALA A O 1
ATOM 687 N N . HIS A 1 99 ? -2.311 -12.305 10.984 1.00 88.44 99 HIS A N 1
ATOM 688 C CA . HIS A 1 99 ? -1.870 -13.144 12.091 1.00 88.44 99 HIS A CA 1
ATOM 689 C C . HIS A 1 99 ? -2.929 -13.008 13.201 1.00 88.44 99 HIS A C 1
ATOM 691 O O . HIS A 1 99 ? -3.853 -12.203 13.066 1.00 88.44 99 HIS A O 1
ATOM 697 N N . GLU A 1 100 ? -2.790 -13.743 14.300 1.00 85.38 100 GLU A N 1
ATOM 698 C CA . GLU A 1 100 ? -3.716 -13.694 15.446 1.00 85.38 100 GLU A CA 1
ATOM 699 C C . GLU A 1 100 ? -3.974 -12.260 15.959 1.00 85.38 100 GLU A C 1
ATOM 701 O O . GLU A 1 100 ? -5.120 -11.876 16.169 1.00 85.38 100 GLU A O 1
ATOM 706 N N . ASP A 1 101 ? -2.937 -11.418 16.038 1.00 85.50 101 ASP A N 1
ATOM 707 C CA . ASP A 1 101 ? -3.026 -10.018 16.499 1.00 85.50 101 ASP A CA 1
ATOM 708 C C . ASP A 1 101 ? -3.493 -9.018 15.420 1.00 85.50 101 ASP A C 1
ATOM 710 O O . ASP A 1 101 ? -3.391 -7.802 15.596 1.00 85.50 101 ASP A O 1
ATOM 714 N N . GLY A 1 102 ? -3.949 -9.503 14.262 1.00 91.06 102 GLY A N 1
ATOM 715 C CA . GLY A 1 102 ? -4.329 -8.686 13.110 1.00 91.06 102 GLY A CA 1
ATOM 716 C C . GLY A 1 102 ? -3.299 -8.691 11.977 1.00 91.06 102 GLY A C 1
ATOM 717 O O . GLY A 1 102 ? -2.535 -9.635 11.782 1.00 91.06 102 GLY A O 1
ATOM 718 N N . ILE A 1 103 ? -3.311 -7.652 11.147 1.00 92.38 103 ILE A N 1
ATOM 719 C CA . ILE A 1 103 ? -2.579 -7.623 9.876 1.00 92.38 103 ILE A CA 1
ATOM 720 C C . ILE A 1 103 ? -1.158 -7.112 10.096 1.00 92.38 103 ILE A C 1
ATOM 722 O O . ILE A 1 103 ? -0.937 -5.953 10.450 1.00 92.38 103 ILE A O 1
ATOM 726 N N . ARG A 1 104 ? -0.189 -7.992 9.827 1.00 93.94 104 ARG A N 1
ATOM 727 C CA . ARG A 1 104 ? 1.251 -7.752 10.011 1.00 93.94 104 ARG A CA 1
ATOM 728 C C . ARG A 1 104 ? 1.976 -7.355 8.723 1.00 93.94 104 ARG A C 1
ATOM 730 O O . ARG A 1 104 ? 3.102 -6.868 8.790 1.00 93.94 104 ARG A O 1
ATOM 737 N N . ALA A 1 105 ? 1.372 -7.553 7.551 1.00 94.25 105 ALA A N 1
ATOM 738 C CA . ALA A 1 105 ? 1.924 -7.058 6.290 1.00 94.25 105 ALA A CA 1
ATOM 739 C C . ALA A 1 105 ? 0.854 -6.829 5.212 1.00 94.25 105 ALA A C 1
ATOM 741 O O . ALA A 1 105 ? -0.197 -7.471 5.206 1.00 94.25 105 ALA A O 1
ATOM 742 N N . VAL A 1 106 ? 1.174 -5.954 4.260 1.00 95.19 106 VAL A N 1
ATOM 743 C CA . VAL A 1 106 ? 0.446 -5.777 2.998 1.00 95.19 106 VAL A CA 1
ATOM 744 C C . VAL A 1 106 ? 1.415 -6.097 1.866 1.00 95.19 106 VAL A C 1
ATOM 746 O O . VAL A 1 106 ? 2.460 -5.458 1.746 1.00 95.19 106 VAL A O 1
ATOM 749 N N . ALA A 1 107 ? 1.093 -7.095 1.048 1.00 96.25 107 ALA A N 1
ATOM 750 C CA . ALA A 1 107 ? 1.777 -7.320 -0.220 1.00 96.25 107 ALA A CA 1
ATOM 751 C C . ALA A 1 107 ? 0.989 -6.638 -1.342 1.00 96.25 107 ALA A C 1
ATOM 753 O O . ALA A 1 107 ? -0.237 -6.711 -1.369 1.00 96.25 107 ALA A O 1
ATOM 754 N N . LEU A 1 108 ? 1.685 -5.961 -2.244 1.00 96.69 108 LEU A N 1
ATOM 755 C CA . LEU A 1 108 ? 1.125 -5.229 -3.377 1.00 96.69 108 LEU A CA 1
ATOM 756 C C . LEU A 1 108 ? 1.696 -5.815 -4.667 1.00 96.69 108 LEU A C 1
ATOM 758 O O . LEU A 1 108 ? 2.861 -6.214 -4.676 1.00 96.69 108 LEU A O 1
ATOM 762 N N . SER A 1 109 ? 0.905 -5.841 -5.739 1.00 96.25 109 SER A N 1
ATOM 763 C CA . SER A 1 109 ? 1.386 -6.203 -7.077 1.00 96.25 109 SER A CA 1
ATOM 764 C C . SER A 1 109 ? 0.797 -5.315 -8.171 1.00 96.25 109 SER A C 1
ATOM 766 O O . SER A 1 109 ? -0.375 -4.927 -8.096 1.00 96.25 109 SER A O 1
ATOM 768 N N . TRP A 1 110 ? 1.599 -5.046 -9.194 1.00 95.56 110 TRP A N 1
ATOM 769 C CA . TRP A 1 110 ? 1.288 -4.208 -10.353 1.00 95.56 110 TRP A CA 1
ATOM 770 C C . TRP A 1 110 ? 2.036 -4.728 -11.591 1.00 95.56 110 TRP A C 1
ATOM 772 O O . TRP A 1 110 ? 2.990 -5.496 -11.466 1.00 95.56 110 TRP A O 1
ATOM 782 N N . THR A 1 111 ? 1.612 -4.328 -12.788 1.00 95.56 111 THR A N 1
ATOM 783 C CA . THR A 1 111 ? 2.346 -4.600 -14.034 1.00 95.56 111 THR A CA 1
ATOM 784 C C . THR A 1 111 ? 3.740 -3.963 -13.983 1.00 95.56 111 THR A C 1
ATOM 786 O O . THR A 1 111 ? 3.857 -2.761 -13.739 1.00 95.56 111 THR A O 1
ATOM 789 N N . ALA A 1 112 ? 4.791 -4.756 -14.205 1.00 93.94 112 ALA A N 1
ATOM 790 C CA . ALA A 1 112 ? 6.172 -4.276 -14.233 1.00 93.94 112 ALA A CA 1
ATOM 791 C C . ALA A 1 112 ? 6.458 -3.452 -15.501 1.00 93.94 112 ALA A C 1
ATOM 793 O O . ALA A 1 112 ? 5.931 -3.749 -16.576 1.00 93.94 112 ALA A O 1
ATOM 794 N N . ALA A 1 113 ? 7.327 -2.448 -15.393 1.00 90.31 113 ALA A N 1
ATOM 795 C CA . ALA A 1 113 ? 7.865 -1.723 -16.543 1.00 90.31 113 ALA A CA 1
ATOM 796 C C . ALA A 1 113 ? 9.218 -2.310 -16.997 1.00 90.31 113 ALA A C 1
ATOM 798 O O . ALA A 1 113 ? 9.881 -2.998 -16.216 1.00 90.31 113 ALA A O 1
ATOM 799 N N . PRO A 1 114 ? 9.672 -2.009 -18.230 1.00 85.19 114 PRO A N 1
ATOM 800 C CA . PRO A 1 114 ? 10.986 -2.435 -18.720 1.00 85.19 114 PRO A CA 1
ATOM 801 C C . PRO A 1 114 ? 12.163 -1.942 -17.860 1.00 85.19 114 PRO A C 1
ATOM 803 O O . PRO A 1 114 ? 13.185 -2.617 -17.782 1.00 85.19 114 PRO A O 1
ATOM 806 N N . ASP A 1 115 ? 12.014 -0.788 -17.207 1.00 86.06 115 ASP A N 1
ATOM 807 C CA . ASP A 1 115 ? 13.002 -0.137 -16.342 1.00 86.06 115 ASP A CA 1
ATOM 808 C C . ASP A 1 115 ? 12.550 -0.072 -14.866 1.00 86.06 115 ASP A C 1
ATOM 810 O O . ASP A 1 115 ? 12.713 0.944 -14.188 1.00 86.06 115 ASP A O 1
ATOM 814 N N . GLU A 1 116 ? 11.963 -1.166 -14.361 1.00 89.19 116 GLU A N 1
ATOM 815 C CA . GLU A 1 116 ? 11.482 -1.284 -12.977 1.00 89.19 116 GLU A CA 1
ATOM 816 C C . GLU A 1 116 ? 12.528 -0.861 -11.931 1.00 89.19 116 GLU A C 1
ATOM 818 O O . GLU A 1 116 ? 13.667 -1.341 -11.910 1.00 89.19 116 GLU A O 1
ATOM 823 N N . CYS A 1 117 ? 12.126 -0.011 -10.985 1.00 90.19 117 CYS A N 1
ATOM 824 C CA . CYS A 1 117 ? 12.996 0.355 -9.878 1.00 90.19 117 CYS A CA 1
ATOM 825 C C . CYS A 1 117 ? 13.137 -0.788 -8.863 1.00 90.19 117 CYS A C 1
ATOM 827 O O . CYS A 1 117 ? 12.153 -1.249 -8.292 1.00 90.19 117 CYS A O 1
ATOM 829 N N . ALA A 1 118 ? 14.376 -1.133 -8.493 1.00 90.06 118 ALA A N 1
ATOM 830 C CA . ALA A 1 118 ? 14.666 -2.133 -7.453 1.00 90.06 118 ALA A CA 1
ATOM 831 C C . ALA A 1 118 ? 14.068 -1.812 -6.060 1.00 90.06 118 ALA A C 1
ATOM 833 O O . ALA A 1 118 ? 13.972 -2.691 -5.201 1.00 90.06 118 ALA A O 1
ATOM 834 N N . THR A 1 119 ? 13.659 -0.560 -5.814 1.00 90.94 119 THR A N 1
ATOM 835 C CA . THR A 1 119 ? 12.929 -0.165 -4.600 1.00 90.94 119 THR A CA 1
ATOM 836 C C . THR A 1 119 ? 11.745 0.737 -4.916 1.00 90.94 119 THR A C 1
ATOM 838 O O . THR A 1 119 ? 11.882 1.700 -5.677 1.00 90.94 119 THR A O 1
ATOM 841 N N . ALA A 1 120 ? 10.637 0.500 -4.219 1.00 92.94 120 ALA A N 1
ATOM 842 C CA . ALA A 1 120 ? 9.461 1.354 -4.198 1.00 92.94 120 ALA A CA 1
ATOM 843 C C . ALA A 1 120 ? 9.314 2.034 -2.828 1.00 92.94 120 ALA A C 1
ATOM 845 O O . ALA A 1 120 ? 9.758 1.528 -1.796 1.00 92.94 120 ALA A O 1
ATOM 846 N N . THR A 1 121 ? 8.670 3.194 -2.819 1.00 93.56 121 THR A N 1
ATOM 847 C CA . THR A 1 121 ? 8.230 3.914 -1.624 1.00 93.56 121 THR A CA 1
ATOM 848 C C . THR A 1 121 ? 6.712 3.796 -1.533 1.00 93.56 121 THR A C 1
ATOM 850 O O . THR A 1 121 ? 5.991 4.281 -2.413 1.00 93.56 121 THR A O 1
ATOM 853 N N . VAL A 1 122 ? 6.233 3.144 -0.474 1.00 94.19 122 VAL A N 1
ATOM 854 C CA . VAL A 1 122 ? 4.812 2.890 -0.212 1.00 94.19 122 VAL A CA 1
ATOM 855 C C . VAL A 1 122 ? 4.372 3.663 1.023 1.00 94.19 122 VAL A C 1
ATOM 857 O O . VAL A 1 122 ? 4.974 3.519 2.081 1.00 94.19 122 VAL A O 1
ATOM 860 N N . VAL A 1 123 ? 3.289 4.430 0.927 1.00 93.88 123 VAL A N 1
ATOM 861 C CA . VAL A 1 123 ? 2.616 5.023 2.093 1.00 93.88 123 VAL A CA 1
ATOM 862 C C . VAL A 1 123 ? 1.324 4.255 2.343 1.00 93.88 123 VAL A C 1
ATOM 864 O O . VAL A 1 123 ? 0.508 4.096 1.432 1.00 93.88 123 VAL A O 1
ATOM 867 N N . LEU A 1 124 ? 1.126 3.793 3.578 1.00 93.12 124 LEU A N 1
ATOM 868 C CA . LEU A 1 124 ? -0.089 3.102 4.012 1.00 93.12 124 LEU A CA 1
ATOM 869 C C . LEU A 1 124 ? -0.809 3.943 5.064 1.00 93.12 124 LEU A C 1
ATOM 871 O O . LEU A 1 124 ? -0.233 4.267 6.097 1.00 93.12 124 LEU A O 1
ATOM 875 N N . ARG A 1 125 ? -2.090 4.260 4.841 1.00 92.50 125 ARG A N 1
ATOM 876 C CA . ARG A 1 125 ? -2.904 5.000 5.818 1.00 92.50 125 ARG A CA 1
ATOM 877 C C . ARG A 1 125 ? -4.216 4.287 6.099 1.00 92.50 125 ARG A C 1
ATOM 879 O O . ARG A 1 125 ? -5.096 4.233 5.240 1.00 92.50 125 ARG A O 1
ATOM 886 N N . HIS A 1 126 ? -4.358 3.778 7.318 1.00 91.50 126 HIS A N 1
ATOM 887 C CA . HIS A 1 126 ? -5.585 3.140 7.784 1.00 91.50 126 HIS A CA 1
ATOM 888 C C . HIS A 1 126 ? -6.584 4.177 8.331 1.00 91.50 126 HIS A C 1
ATOM 890 O O . HIS A 1 126 ? -6.238 4.998 9.180 1.00 91.50 126 HIS A O 1
ATOM 896 N N . ARG A 1 127 ? -7.834 4.151 7.850 1.00 89.25 127 ARG A N 1
ATOM 897 C CA . ARG A 1 127 ? -8.962 4.929 8.393 1.00 89.25 127 ARG A CA 1
ATOM 898 C C . ARG A 1 127 ? -10.292 4.275 8.010 1.00 89.25 127 ARG A C 1
ATOM 900 O O . ARG A 1 127 ? -10.488 3.963 6.843 1.00 89.25 127 ARG A O 1
ATOM 907 N N . ASN A 1 128 ? -11.228 4.145 8.952 1.00 87.88 128 ASN A N 1
ATOM 908 C CA . ASN A 1 128 ? -12.603 3.667 8.716 1.00 87.88 128 ASN A CA 1
ATOM 909 C C . ASN A 1 128 ? -12.678 2.344 7.916 1.00 87.88 128 ASN A C 1
ATOM 911 O O . ASN A 1 128 ? -13.321 2.298 6.869 1.00 87.88 128 ASN A O 1
ATOM 915 N N . GLN A 1 129 ? -11.989 1.292 8.374 1.00 89.50 129 GLN A N 1
ATOM 916 C CA . GLN A 1 129 ? -11.899 -0.008 7.684 1.00 89.50 129 GLN A CA 1
ATOM 917 C C . GLN A 1 129 ? -11.342 0.060 6.241 1.00 89.50 129 GLN A C 1
ATOM 919 O O . GLN A 1 129 ? -11.561 -0.835 5.423 1.00 89.50 129 GLN A O 1
ATOM 924 N N . ARG A 1 130 ? -10.587 1.115 5.910 1.00 92.75 130 ARG A N 1
ATOM 925 C CA . ARG A 1 130 ? -9.892 1.267 4.626 1.00 92.75 130 ARG A CA 1
ATOM 926 C C . ARG A 1 130 ? -8.403 1.487 4.828 1.00 92.75 130 ARG A C 1
ATOM 928 O O . ARG A 1 130 ? -8.005 2.391 5.563 1.00 92.75 130 ARG A O 1
ATOM 935 N N . ILE A 1 131 ? -7.585 0.703 4.132 1.00 93.62 131 ILE A N 1
ATOM 936 C CA . ILE A 1 131 ? -6.159 0.967 3.936 1.00 93.62 131 ILE A CA 1
ATOM 937 C C . ILE A 1 131 ? -6.026 1.731 2.618 1.00 93.62 131 ILE A C 1
ATOM 939 O O . ILE A 1 131 ? -6.233 1.167 1.544 1.00 93.62 131 ILE A O 1
ATOM 943 N N . LYS A 1 132 ? -5.682 3.018 2.698 1.00 94.88 132 LYS A N 1
ATOM 944 C CA . LYS A 1 132 ? -5.251 3.795 1.532 1.00 94.88 132 LYS A CA 1
ATOM 945 C C . LYS A 1 132 ? -3.784 3.496 1.236 1.00 94.88 132 LYS A C 1
ATOM 947 O O . LYS A 1 132 ? -2.966 3.553 2.154 1.00 94.88 132 LYS A O 1
ATOM 952 N N . VAL A 1 133 ? -3.475 3.216 -0.025 1.00 94.94 133 VAL A N 1
ATOM 953 C CA . VAL A 1 133 ? -2.139 2.849 -0.508 1.00 94.94 133 VAL A CA 1
ATOM 954 C C . VAL A 1 133 ? -1.666 3.881 -1.526 1.00 94.94 133 VAL A C 1
ATOM 956 O O . VAL A 1 133 ? -2.289 4.023 -2.573 1.00 94.94 133 VAL A O 1
ATOM 959 N N . TRP A 1 134 ? -0.558 4.572 -1.267 1.00 94.31 134 TRP A N 1
ATOM 960 C CA . TRP A 1 134 ? 0.154 5.332 -2.300 1.00 94.31 134 TRP A CA 1
ATOM 961 C C . TRP A 1 134 ? 1.439 4.592 -2.640 1.00 94.31 134 TRP A C 1
ATOM 963 O O . TRP A 1 134 ? 2.220 4.281 -1.744 1.00 94.31 134 TRP A O 1
ATOM 973 N N . LEU A 1 135 ? 1.649 4.322 -3.925 1.00 93.50 135 LEU A N 1
ATOM 974 C CA . LEU A 1 135 ? 2.817 3.627 -4.454 1.00 93.50 135 LEU A CA 1
ATOM 975 C C . LEU A 1 135 ? 3.593 4.584 -5.368 1.00 93.50 135 LEU A C 1
ATOM 977 O O . LEU A 1 135 ? 3.008 5.278 -6.200 1.00 93.50 135 LEU A O 1
ATOM 981 N N . SER A 1 136 ? 4.909 4.641 -5.186 1.00 92.62 136 SER A N 1
ATOM 982 C CA . SER A 1 136 ? 5.828 5.448 -5.992 1.00 92.62 136 SER A CA 1
ATOM 983 C C . SER A 1 136 ? 7.169 4.738 -6.123 1.00 92.62 136 SER A C 1
ATOM 985 O O . SER A 1 136 ? 7.597 4.049 -5.201 1.00 92.62 136 SER A O 1
ATOM 987 N N . GLU A 1 137 ? 7.841 4.910 -7.249 1.00 90.38 137 GLU A N 1
ATOM 988 C CA . GLU A 1 137 ? 9.128 4.292 -7.557 1.00 90.38 137 GLU A CA 1
ATOM 989 C C . GLU A 1 137 ? 10.200 5.348 -7.834 1.00 90.38 137 GLU A C 1
ATOM 991 O O . GLU A 1 137 ? 9.910 6.480 -8.225 1.00 90.38 137 GLU A O 1
ATOM 996 N N . GLY A 1 138 ? 11.459 4.960 -7.631 1.00 83.19 138 GLY A N 1
ATOM 997 C CA . GLY A 1 138 ? 12.622 5.786 -7.940 1.00 83.19 138 GLY A CA 1
ATOM 998 C C . GLY A 1 138 ? 13.097 6.704 -6.804 1.00 83.19 138 GLY A C 1
ATOM 999 O O . GLY A 1 138 ? 12.649 6.607 -5.653 1.00 83.19 138 GLY A O 1
ATOM 1000 N N . PRO A 1 139 ? 14.071 7.587 -7.095 1.00 70.06 139 PRO A N 1
ATOM 1001 C CA . PRO A 1 139 ? 14.761 8.381 -6.076 1.00 70.06 139 PRO A CA 1
ATOM 1002 C C . PRO A 1 139 ? 13.884 9.484 -5.457 1.00 70.06 139 PRO A C 1
ATOM 1004 O O . PRO A 1 139 ? 14.111 9.865 -4.309 1.00 70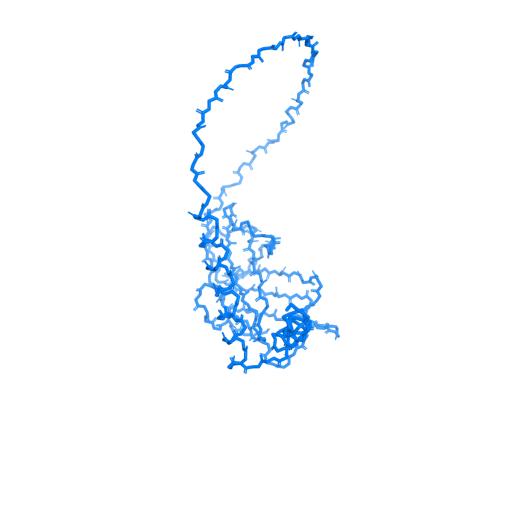.06 139 PRO A O 1
ATOM 1007 N N . GLY A 1 140 ? 12.864 9.959 -6.182 1.00 65.00 140 GLY A N 1
ATOM 1008 C CA . GLY A 1 140 ? 11.970 11.059 -5.790 1.00 65.00 140 GLY A CA 1
ATOM 1009 C C . GLY A 1 140 ? 10.701 10.664 -5.021 1.00 65.00 140 GLY A C 1
ATOM 1010 O O . GLY A 1 140 ? 9.766 11.461 -4.960 1.00 65.00 140 GLY A O 1
ATOM 1011 N N . GLY A 1 141 ? 10.626 9.447 -4.465 1.00 65.50 141 GLY A N 1
ATOM 1012 C CA . GLY A 1 141 ? 9.470 8.991 -3.679 1.00 65.50 141 GLY A CA 1
ATOM 1013 C C . GLY A 1 141 ? 9.099 9.957 -2.540 1.00 65.50 141 GLY A C 1
ATOM 1014 O O . GLY A 1 141 ? 9.973 10.552 -1.906 1.00 65.50 141 GLY A O 1
ATOM 1015 N N . HIS A 1 142 ? 7.796 10.117 -2.274 1.00 64.19 142 HIS A N 1
ATOM 1016 C CA . HIS A 1 142 ? 7.297 11.061 -1.265 1.00 64.19 142 HIS A CA 1
ATOM 1017 C C . HIS A 1 142 ? 7.903 10.783 0.121 1.00 64.19 142 HIS A C 1
ATOM 1019 O O . HIS A 1 142 ? 7.649 9.738 0.723 1.00 64.19 142 HIS A O 1
ATOM 1025 N N . ARG A 1 143 ? 8.651 11.754 0.663 1.00 65.88 143 ARG A N 1
ATOM 1026 C CA . ARG A 1 143 ? 9.173 11.719 2.038 1.00 65.88 143 ARG A CA 1
ATOM 1027 C C . ARG A 1 143 ? 8.063 12.050 3.039 1.00 65.88 143 ARG A C 1
ATOM 1029 O O . ARG A 1 143 ? 7.957 13.173 3.519 1.00 65.88 143 ARG A O 1
ATOM 1036 N N . SER A 1 144 ? 7.225 11.061 3.330 1.00 75.38 144 SER A N 1
ATOM 1037 C CA . SER A 1 144 ? 6.325 11.064 4.488 1.00 75.38 144 SER A CA 1
ATOM 1038 C C . SER A 1 144 ? 6.985 10.307 5.651 1.00 75.38 144 SER A C 1
ATOM 1040 O O . SER A 1 144 ? 7.703 9.345 5.381 1.00 75.38 144 SER A O 1
ATOM 1042 N N . PRO A 1 145 ? 6.747 10.667 6.928 1.00 77.31 145 PRO A N 1
ATOM 1043 C CA . PRO A 1 145 ? 7.127 9.806 8.054 1.00 77.31 145 PRO A CA 1
ATOM 1044 C C . PRO A 1 145 ? 6.468 8.415 7.982 1.00 77.31 145 PRO A C 1
ATOM 1046 O O . PRO A 1 145 ? 7.056 7.443 8.442 1.00 77.31 145 PRO A O 1
ATOM 1049 N N . ASP A 1 146 ? 5.307 8.303 7.325 1.00 84.44 146 ASP A N 1
ATOM 1050 C CA . ASP A 1 146 ? 4.572 7.046 7.114 1.00 84.44 146 ASP A CA 1
ATOM 1051 C C . ASP A 1 146 ? 5.016 6.292 5.831 1.00 84.44 146 ASP A C 1
ATOM 1053 O O . ASP A 1 146 ? 4.286 5.437 5.316 1.00 84.44 146 ASP A O 1
ATOM 1057 N N . ALA A 1 147 ? 6.171 6.646 5.248 1.00 90.12 147 ALA A N 1
ATOM 1058 C CA . ALA A 1 147 ? 6.667 6.073 3.996 1.00 90.12 147 ALA A CA 1
ATOM 1059 C C . ALA A 1 147 ? 7.615 4.884 4.222 1.00 90.12 147 ALA A C 1
ATOM 1061 O O . ALA A 1 147 ? 8.732 5.021 4.721 1.00 90.12 147 ALA A O 1
ATOM 1062 N N . PHE A 1 148 ? 7.205 3.714 3.744 1.00 91.00 148 PHE A N 1
ATOM 1063 C CA . PHE A 1 148 ? 7.991 2.488 3.751 1.00 91.00 148 PHE A CA 1
ATOM 1064 C C . PHE A 1 148 ? 8.768 2.357 2.439 1.00 91.00 148 PHE A C 1
ATOM 1066 O O . PHE A 1 148 ? 8.174 2.147 1.379 1.00 91.00 148 PHE A O 1
ATOM 1073 N N . ARG A 1 149 ? 10.103 2.435 2.495 1.00 91.62 149 ARG A N 1
ATOM 1074 C CA . ARG A 1 149 ? 10.958 2.020 1.374 1.00 91.62 149 ARG A CA 1
ATOM 1075 C C . ARG A 1 149 ? 11.103 0.500 1.405 1.00 91.62 149 ARG A C 1
ATOM 1077 O O . ARG A 1 149 ? 11.600 -0.053 2.381 1.00 91.62 149 ARG A O 1
ATOM 1084 N N . VAL A 1 150 ? 10.657 -0.165 0.345 1.00 93.31 150 VAL A N 1
ATOM 1085 C CA . VAL A 1 150 ? 10.598 -1.628 0.233 1.00 93.31 150 VAL A CA 1
ATOM 1086 C C . VAL A 1 150 ? 11.271 -2.104 -1.057 1.00 93.31 150 VAL A C 1
ATOM 1088 O O . VAL A 1 150 ? 11.206 -1.397 -2.067 1.00 93.31 150 VAL A O 1
ATOM 1091 N N . PRO A 1 151 ? 11.922 -3.281 -1.052 1.00 94.06 151 PRO A N 1
ATOM 1092 C CA . PRO A 1 151 ? 12.436 -3.885 -2.274 1.00 94.06 151 PRO A CA 1
ATOM 1093 C C . PRO A 1 151 ? 11.279 -4.304 -3.187 1.00 94.06 151 PRO A C 1
ATOM 1095 O O . PRO A 1 151 ? 10.224 -4.730 -2.703 1.00 94.06 151 PRO A O 1
ATOM 1098 N N . VAL A 1 152 ? 11.497 -4.192 -4.495 1.00 94.06 152 VAL A N 1
ATOM 1099 C CA . VAL A 1 152 ? 10.583 -4.682 -5.534 1.00 94.06 152 VAL A CA 1
ATOM 1100 C C . VAL A 1 152 ? 11.136 -5.986 -6.096 1.00 94.06 152 VAL A C 1
ATOM 1102 O O . VAL A 1 152 ? 12.316 -6.082 -6.424 1.00 94.06 152 VAL A O 1
ATOM 1105 N N . THR A 1 153 ? 10.275 -6.990 -6.212 1.00 94.81 153 THR A N 1
ATOM 1106 C CA . THR A 1 153 ? 10.562 -8.271 -6.860 1.00 94.81 153 THR A CA 1
ATOM 1107 C C . THR A 1 153 ? 9.702 -8.409 -8.108 1.00 94.81 153 THR A C 1
ATOM 1109 O O . THR A 1 153 ? 8.473 -8.369 -8.019 1.00 94.81 153 THR A O 1
ATOM 1112 N N . VAL A 1 154 ? 10.348 -8.569 -9.265 1.00 94.69 154 VAL A N 1
ATOM 1113 C CA . VAL A 1 154 ? 9.688 -8.779 -10.561 1.00 94.69 154 VAL A CA 1
ATOM 1114 C C . VAL A 1 154 ? 9.706 -10.264 -10.908 1.00 94.69 154 VAL A C 1
ATOM 1116 O O . VAL A 1 154 ? 10.734 -10.928 -10.779 1.00 94.69 154 VAL A O 1
ATOM 1119 N N . SER A 1 155 ? 8.571 -10.801 -11.343 1.00 94.38 155 SER A N 1
ATOM 1120 C CA . SER A 1 155 ? 8.436 -12.171 -11.849 1.00 94.38 155 SER A CA 1
ATOM 1121 C C . SER A 1 155 ? 7.292 -12.211 -12.860 1.00 94.38 155 SER A C 1
ATOM 1123 O O . SER A 1 155 ? 6.246 -11.616 -12.613 1.00 94.38 155 SER A O 1
ATOM 1125 N N . ASP A 1 156 ? 7.492 -12.856 -14.010 1.00 93.06 156 ASP A N 1
ATOM 1126 C CA . ASP A 1 156 ? 6.467 -13.035 -15.057 1.00 93.06 156 ASP A CA 1
ATOM 1127 C C . ASP A 1 156 ? 5.761 -11.733 -15.503 1.00 93.06 156 ASP A C 1
ATOM 1129 O O . ASP A 1 156 ? 4.551 -11.696 -15.727 1.00 93.06 156 ASP A O 1
ATOM 1133 N N . GLY A 1 157 ? 6.511 -10.627 -15.592 1.00 93.06 157 GLY A N 1
ATOM 1134 C CA . GLY A 1 157 ? 5.975 -9.301 -15.942 1.00 93.06 157 GLY A CA 1
ATOM 1135 C C . GLY A 1 157 ? 5.163 -8.617 -14.831 1.00 93.06 157 GLY A C 1
ATOM 1136 O O . GLY A 1 157 ? 4.635 -7.525 -15.036 1.00 93.06 157 GLY A O 1
ATOM 1137 N N . VAL A 1 158 ? 5.077 -9.220 -13.643 1.00 95.44 158 VAL A N 1
ATOM 1138 C CA . VAL A 1 158 ? 4.420 -8.659 -12.460 1.00 95.44 158 VAL A CA 1
ATOM 1139 C C . VAL A 1 158 ? 5.478 -8.196 -11.467 1.00 95.44 158 VAL A C 1
ATOM 1141 O O . VAL A 1 158 ? 6.310 -8.974 -10.999 1.00 95.44 158 VAL A O 1
ATOM 1144 N N . ALA A 1 159 ? 5.425 -6.921 -11.109 1.00 95.69 159 ALA A N 1
ATOM 1145 C CA . ALA A 1 159 ? 6.198 -6.359 -10.019 1.00 95.69 159 ALA A CA 1
ATOM 1146 C C . ALA A 1 159 ? 5.420 -6.484 -8.706 1.00 95.69 159 ALA A C 1
ATOM 1148 O O . ALA A 1 159 ? 4.187 -6.416 -8.663 1.00 95.69 159 ALA A O 1
ATOM 1149 N N . SER A 1 160 ? 6.147 -6.706 -7.617 1.00 95.94 160 SER A N 1
ATOM 1150 C CA . SER A 1 160 ? 5.567 -6.936 -6.300 1.00 95.94 160 SER A CA 1
ATOM 1151 C C . SER A 1 160 ? 6.443 -6.377 -5.186 1.00 95.94 160 SER A C 1
ATOM 1153 O O . SER A 1 160 ? 7.667 -6.381 -5.281 1.00 95.94 160 SER A O 1
ATOM 1155 N N . ALA A 1 161 ? 5.820 -5.916 -4.102 1.00 95.62 161 ALA A N 1
ATOM 1156 C CA . ALA A 1 161 ? 6.529 -5.510 -2.891 1.00 95.62 161 ALA A CA 1
ATOM 1157 C C . ALA A 1 161 ? 5.719 -5.832 -1.633 1.00 95.62 161 ALA A C 1
ATOM 1159 O O . ALA A 1 161 ? 4.487 -5.896 -1.659 1.00 95.62 161 ALA A O 1
ATOM 1160 N N . ARG A 1 162 ? 6.414 -6.016 -0.505 1.00 96.12 162 ARG A N 1
ATOM 1161 C CA . ARG A 1 162 ? 5.808 -6.390 0.780 1.00 96.12 162 ARG A CA 1
ATOM 1162 C C . ARG A 1 162 ? 6.144 -5.375 1.865 1.00 96.12 162 ARG A C 1
ATOM 1164 O O . ARG A 1 162 ? 7.275 -5.317 2.339 1.00 96.12 162 ARG A O 1
ATOM 1171 N N . VAL A 1 163 ? 5.138 -4.629 2.308 1.00 95.25 163 VAL A N 1
ATOM 1172 C CA . VAL A 1 163 ? 5.246 -3.703 3.440 1.00 95.25 163 VAL A CA 1
ATOM 1173 C C . VAL A 1 163 ? 4.935 -4.453 4.730 1.00 95.25 163 VAL A C 1
ATOM 1175 O O . VAL A 1 163 ?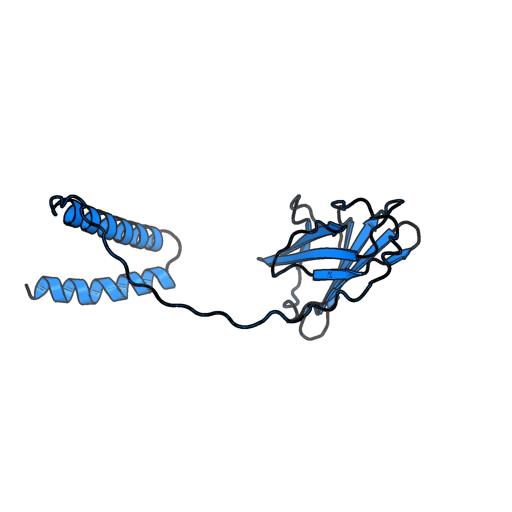 3.881 -5.079 4.841 1.00 95.25 163 VAL A O 1
ATOM 1178 N N . ARG A 1 164 ? 5.840 -4.397 5.711 1.00 94.38 164 ARG A N 1
ATOM 1179 C CA . ARG A 1 164 ? 5.596 -4.906 7.070 1.00 94.38 164 ARG A CA 1
ATOM 1180 C C . ARG A 1 164 ? 4.973 -3.803 7.924 1.00 94.38 164 ARG A C 1
ATOM 1182 O O . ARG A 1 164 ? 5.397 -2.656 7.842 1.00 94.38 164 ARG A O 1
ATOM 1189 N N . LEU A 1 165 ? 3.986 -4.162 8.737 1.00 90.56 165 LEU A N 1
ATOM 1190 C CA . LEU A 1 165 ? 3.265 -3.262 9.633 1.00 90.56 165 LEU A CA 1
ATOM 1191 C C . LEU A 1 165 ? 3.724 -3.502 11.074 1.00 90.56 165 LEU A C 1
ATOM 1193 O O . LEU A 1 165 ? 3.629 -4.621 11.580 1.00 90.56 165 LEU A O 1
ATOM 1197 N N . ALA A 1 166 ? 4.219 -2.448 11.718 1.00 88.44 166 ALA A N 1
ATOM 1198 C CA . ALA A 1 166 ? 4.587 -2.432 13.127 1.00 88.44 166 ALA A CA 1
ATOM 1199 C C . ALA A 1 166 ? 4.156 -1.074 13.726 1.00 88.44 166 ALA A C 1
ATOM 1201 O O . ALA A 1 166 ? 4.700 -0.053 13.304 1.00 88.44 166 ALA A O 1
ATOM 1202 N N . PRO A 1 167 ? 3.192 -1.032 14.666 1.00 88.19 167 PRO A N 1
ATOM 1203 C CA . PRO A 1 167 ? 2.399 -2.159 15.172 1.00 88.19 167 PRO A CA 1
ATOM 1204 C C . PRO A 1 167 ? 1.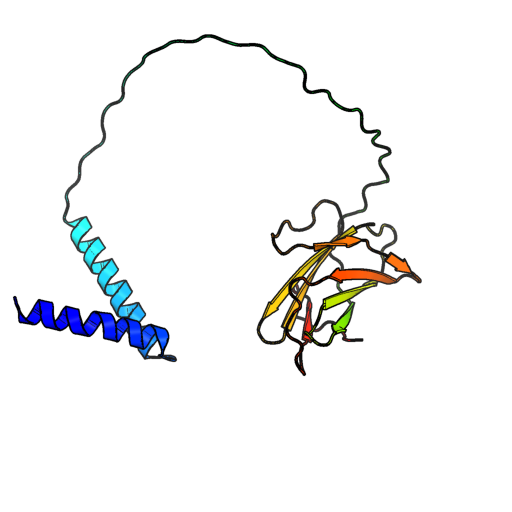490 -2.796 14.093 1.00 88.19 167 PRO A C 1
ATOM 1206 O O . PRO A 1 167 ? 1.247 -2.178 13.052 1.00 88.19 167 PRO A O 1
ATOM 1209 N N . PRO A 1 168 ? 0.981 -4.025 14.314 1.00 89.94 168 PRO A N 1
ATOM 1210 C CA . PRO A 1 168 ? -0.023 -4.634 13.442 1.00 89.94 168 PRO A CA 1
ATOM 1211 C C . PRO A 1 168 ? -1.286 -3.767 13.341 1.00 89.94 168 PRO A C 1
ATOM 1213 O O . PRO A 1 168 ? -1.688 -3.118 14.308 1.00 89.94 168 PRO A O 1
ATOM 1216 N N . LEU A 1 169 ? -1.941 -3.774 12.179 1.00 88.88 169 LEU A N 1
ATOM 1217 C CA . LEU A 1 169 ? -3.262 -3.155 12.038 1.00 88.88 169 LEU A CA 1
ATOM 1218 C C . LEU A 1 169 ? -4.340 -4.103 12.586 1.00 88.88 169 LEU A C 1
ATOM 1220 O O . LEU A 1 169 ? -4.268 -5.301 12.306 1.00 88.88 169 LEU A O 1
ATOM 1224 N N . PRO A 1 170 ? -5.368 -3.602 13.298 1.00 86.31 170 PRO A N 1
ATOM 1225 C CA . PRO A 1 170 ? -6.437 -4.450 13.816 1.00 86.31 170 PRO A CA 1
ATOM 1226 C C . PRO A 1 170 ? -7.126 -5.204 12.672 1.00 86.31 170 PRO A C 1
ATOM 1228 O O . PRO A 1 170 ? -7.604 -4.600 11.709 1.00 86.31 170 PRO A O 1
ATOM 1231 N N . GLY A 1 171 ? -7.158 -6.534 12.775 1.00 76.56 171 GLY A N 1
ATOM 1232 C CA . GLY A 1 171 ? -7.873 -7.389 11.834 1.00 76.56 171 GLY A CA 1
ATOM 1233 C C . GLY A 1 171 ? -9.382 -7.224 12.004 1.00 76.56 171 GLY A C 1
ATOM 1234 O O . GLY A 1 171 ? -9.890 -7.260 13.121 1.00 76.56 171 GLY A O 1
ATOM 1235 N N . GLY A 1 172 ? -10.106 -7.044 10.900 1.00 70.44 172 GLY A N 1
ATOM 1236 C CA . GLY A 1 172 ? -11.557 -6.894 10.916 1.00 70.44 172 GLY A CA 1
ATOM 1237 C C . GLY A 1 172 ? -12.188 -7.365 9.612 1.00 70.44 172 GLY A C 1
ATOM 1238 O O . GLY A 1 172 ? -11.646 -7.150 8.526 1.00 70.44 172 GLY A O 1
ATOM 1239 N N . THR A 1 173 ? -13.354 -7.999 9.714 1.00 73.94 173 THR A N 1
ATOM 1240 C CA . THR A 1 173 ? -14.179 -8.352 8.554 1.00 73.94 173 THR A CA 1
ATOM 1241 C C . THR A 1 173 ? -14.590 -7.082 7.809 1.00 73.94 173 THR A C 1
ATOM 1243 O O . THR A 1 173 ? -15.172 -6.177 8.406 1.00 73.94 173 THR A O 1
ATOM 1246 N N . GLY A 1 174 ? -14.305 -7.015 6.506 1.00 82.94 174 GLY A N 1
ATOM 1247 C CA . GLY A 1 174 ? -14.615 -5.846 5.675 1.00 82.94 174 GLY A CA 1
ATOM 1248 C C . GLY A 1 174 ? -13.495 -4.807 5.555 1.00 82.94 174 GLY A C 1
ATOM 1249 O O . GLY A 1 174 ? -13.733 -3.744 4.977 1.00 82.94 174 GLY A O 1
ATOM 1250 N N . LEU A 1 175 ? -12.278 -5.089 6.038 1.00 88.62 175 LEU A N 1
ATOM 1251 C CA . LEU A 1 175 ? -11.131 -4.233 5.738 1.00 88.62 175 LEU A CA 1
ATOM 1252 C C . LEU A 1 175 ? -10.840 -4.239 4.229 1.00 88.62 175 LEU A C 1
ATOM 1254 O O . LEU A 1 175 ? -10.639 -5.293 3.628 1.00 88.62 175 LEU A O 1
ATOM 1258 N N . THR A 1 176 ? -10.798 -3.056 3.616 1.00 92.12 176 THR A N 1
ATOM 1259 C CA . THR A 1 176 ? -10.607 -2.901 2.165 1.00 92.12 176 THR A CA 1
ATOM 1260 C C . THR A 1 176 ? -9.366 -2.085 1.828 1.00 92.12 176 THR A C 1
ATOM 1262 O O . THR A 1 176 ? -9.060 -1.077 2.464 1.00 92.12 176 THR A O 1
ATOM 1265 N N . THR A 1 177 ? -8.645 -2.507 0.794 1.00 94.44 177 THR A N 1
ATOM 1266 C CA . THR A 1 177 ? -7.521 -1.767 0.213 1.00 94.44 177 THR A CA 1
ATOM 1267 C C . THR A 1 177 ? -8.011 -0.866 -0.909 1.00 94.44 177 THR A C 1
ATOM 1269 O O . THR A 1 177 ? -8.749 -1.308 -1.787 1.00 94.44 177 THR A O 1
ATOM 1272 N N . VAL A 1 178 ? -7.599 0.399 -0.896 1.00 95.31 178 VAL A N 1
ATOM 1273 C CA . VAL A 1 178 ? -7.924 1.374 -1.943 1.00 95.31 178 VAL A CA 1
ATOM 1274 C C . VAL A 1 178 ? -6.669 2.128 -2.365 1.00 95.31 178 VAL A C 1
ATOM 1276 O O . VAL A 1 178 ? -5.804 2.419 -1.535 1.00 95.31 178 VAL A O 1
ATOM 1279 N N . ASP A 1 179 ? -6.578 2.486 -3.640 1.00 94.50 179 ASP A N 1
ATOM 1280 C CA . ASP A 1 179 ? -5.546 3.400 -4.116 1.00 94.50 179 ASP A CA 1
ATOM 1281 C C . ASP A 1 179 ? -5.775 4.774 -3.468 1.00 94.50 179 ASP A C 1
ATOM 1283 O O . ASP A 1 179 ? -6.867 5.345 -3.505 1.00 94.50 179 ASP A O 1
ATOM 1287 N N . GLY A 1 180 ? -4.740 5.300 -2.827 1.00 92.19 180 GLY A N 1
ATOM 1288 C CA . GLY A 1 180 ? -4.758 6.588 -2.157 1.00 92.19 180 GLY A CA 1
ATOM 1289 C C . GLY A 1 180 ? -4.828 7.775 -3.120 1.00 92.19 180 GLY A C 1
ATOM 1290 O O . GLY A 1 180 ? -5.275 8.845 -2.698 1.00 92.19 180 GLY A O 1
ATOM 1291 N N . ARG A 1 181 ? -4.432 7.599 -4.391 1.00 90.50 181 ARG A N 1
ATOM 1292 C CA . ARG A 1 181 ? -4.516 8.619 -5.451 1.00 90.50 181 ARG A CA 1
ATOM 1293 C C . ARG A 1 181 ? -5.931 8.723 -6.017 1.00 90.50 181 ARG A C 1
ATOM 1295 O O . ARG A 1 181 ? -6.492 9.812 -6.030 1.00 90.50 181 ARG A O 1
ATOM 1302 N N . THR A 1 182 ? -6.512 7.610 -6.470 1.00 91.19 182 THR A N 1
ATOM 1303 C CA . THR A 1 182 ? -7.828 7.600 -7.143 1.00 91.19 182 THR A CA 1
ATOM 1304 C C . THR A 1 182 ? -9.012 7.285 -6.227 1.00 91.19 182 THR A C 1
ATOM 1306 O O . THR A 1 182 ? -10.159 7.494 -6.614 1.00 91.19 182 THR A O 1
ATOM 1309 N N . GLY A 1 183 ? -8.773 6.744 -5.029 1.00 91.38 183 GLY A N 1
ATOM 1310 C CA . GLY A 1 183 ? -9.817 6.244 -4.129 1.00 91.38 183 GLY A CA 1
ATOM 1311 C C . GLY A 1 183 ? -10.483 4.938 -4.583 1.00 91.38 183 GLY A C 1
ATOM 1312 O O . GLY A 1 183 ? -11.389 4.462 -3.894 1.00 91.38 183 GLY A O 1
ATOM 1313 N N . ARG A 1 184 ? -10.062 4.358 -5.716 1.00 93.31 184 ARG A N 1
ATOM 1314 C CA . ARG A 1 184 ? -10.622 3.116 -6.269 1.00 93.31 184 ARG A CA 1
ATOM 1315 C C . ARG A 1 184 ? -10.207 1.897 -5.433 1.00 93.31 184 ARG A C 1
ATOM 1317 O O . ARG A 1 184 ? -9.104 1.895 -4.883 1.00 93.31 184 ARG A O 1
ATOM 1324 N N . PRO A 1 185 ? -11.057 0.860 -5.323 1.00 92.50 185 PRO A N 1
ATOM 1325 C CA . PRO A 1 185 ? -10.682 -0.383 -4.659 1.00 92.50 185 PRO A CA 1
ATOM 1326 C C . PRO A 1 185 ? -9.547 -1.085 -5.411 1.00 92.50 185 PRO A C 1
ATOM 1328 O O . PRO A 1 185 ? -9.579 -1.194 -6.634 1.00 92.50 185 PRO A O 1
ATOM 1331 N N . ILE A 1 186 ? -8.569 -1.579 -4.656 1.00 93.81 186 ILE A N 1
ATOM 1332 C CA . ILE A 1 186 ? -7.526 -2.491 -5.134 1.00 93.81 186 ILE A CA 1
ATOM 1333 C C . ILE A 1 186 ? -8.033 -3.910 -4.867 1.00 93.81 186 ILE A C 1
ATOM 1335 O O . ILE A 1 186 ? -8.519 -4.179 -3.765 1.00 93.81 186 ILE A O 1
ATOM 1339 N N . ALA A 1 187 ? -7.929 -4.812 -5.845 1.00 91.12 187 ALA A N 1
ATOM 1340 C CA . ALA A 1 187 ? -8.460 -6.166 -5.715 1.00 91.12 187 ALA A CA 1
ATOM 1341 C C . ALA A 1 187 ? -7.742 -6.952 -4.601 1.00 91.12 187 ALA A C 1
ATOM 1343 O O . ALA A 1 187 ? -6.513 -7.035 -4.588 1.00 91.12 187 ALA A O 1
ATOM 1344 N N . LEU A 1 188 ? -8.511 -7.545 -3.683 1.00 84.31 188 LEU A N 1
ATOM 1345 C CA . LEU A 1 188 ? -7.990 -8.389 -2.601 1.00 84.31 188 LEU A CA 1
ATOM 1346 C C . LEU A 1 188 ? -7.769 -9.837 -3.082 1.00 84.31 188 LEU A C 1
ATOM 1348 O O . LEU A 1 188 ? -8.602 -10.365 -3.821 1.00 84.31 188 LEU A O 1
ATOM 1352 N N . ARG A 1 189 ? -6.657 -10.473 -2.673 1.00 76.81 189 ARG A N 1
ATOM 1353 C CA . ARG A 1 189 ? -6.262 -11.856 -3.038 1.00 76.81 189 ARG A CA 1
ATOM 1354 C C . ARG A 1 189 ? -5.356 -12.518 -1.978 1.00 76.81 189 ARG A C 1
ATOM 1356 O O . ARG A 1 189 ? -4.837 -11.780 -1.119 1.00 76.81 189 ARG A O 1
#